Protein AF-A0A7R8WTT9-F1 (afdb_monomer_lite)

Radius of gyration: 24.03 Å; chains: 1; bounding box: 60×44×71 Å

Foldseek 3Di:
DELDDQPGQWVVNVDAQLVVLLVCQQVCLVVVAQEYEDFAQAAALVFRNDSNQAHFGLQASQDFDRHHGRRGHPVSLLSSLVSNVVSNHFYAHEAHQFFHDQAAKDFAVLLVVQLLPDAQVCVVQFFDADFLQQKKKKFKDAAPSPFYFFWKWWKKAFNHLAPVQFFFKKKKAKAKPQGAADPDDEAEFDPPALPPVQPDHAGEDEHNHIYIYTHHNQRHRHDGGRIHIYTYGGDRNRYDNNIMIMIIGIHGPDDGTSMDRPWMDSPPDTPVVNMTMIGRAASCPPRSNALGDGSCQFPPRDDPDTCGHPLSPPPDHTTGPCVDPSSVVSSVVSVVCVQCVSQVDDPVRSSHHYDYDHPRDDDPPPD

Sequence (367 aa):
MQGWYWDYPKTIDGNNWADTITAKAAELGEAGITHLWLPPLSRASFGSGSNGYDPKDLYDLGEYGLGATGYGTRADVDASITALNNAGIKAVADVVYNHRDGGDAEQNTAVEGWIENFNCTKRNSGDNPFPSDRVRYIIPIGGSTGNGATTFYIKVRSRSGHPDFHNYEYKFYAQTNTVGYQGMPEQTETEPNGGGDCGQGNTAVSLGVDYIANVDSDYNCGSGCGIDEFALNISASDYNAAGDSIYIYLNNTGGYSDHDIVGIWNGTMDIQSQVIYQTYTDFTNMPSGQGSMNYLNFKPNGNPTQLAGDWDAMLFFYDYDQDVLSTKEGLRDWSQWLDSDINSGGPDSDKAAIIAINFAGEPLEAE

Structure (mmCIF, N/CA/C/O backbone):
data_AF-A0A7R8WTT9-F1
#
_entry.id   AF-A0A7R8WTT9-F1
#
loop_
_atom_site.group_PDB
_atom_site.id
_atom_site.type_symbol
_atom_site.label_atom_id
_atom_site.label_alt_id
_atom_site.label_comp_id
_atom_site.label_asym_id
_atom_site.label_entity_id
_atom_site.label_seq_id
_atom_site.pdbx_PDB_ins_code
_atom_site.Cartn_x
_atom_site.Cartn_y
_atom_site.Cartn_z
_atom_site.occupancy
_atom_site.B_iso_or_equiv
_atom_site.auth_seq_id
_atom_site.auth_comp_id
_atom_site.auth_asym_id
_atom_site.auth_atom_id
_atom_site.pdbx_PDB_model_num
ATOM 1 N N . MET A 1 1 ? -24.283 -5.686 20.876 1.00 94.12 1 MET A N 1
ATOM 2 C CA . MET A 1 1 ? -24.903 -5.172 19.631 1.00 94.12 1 MET A CA 1
ATOM 3 C C . MET A 1 1 ? -23.815 -4.510 18.801 1.00 94.12 1 MET A C 1
ATOM 5 O O . MET A 1 1 ? -22.962 -3.875 19.403 1.00 94.12 1 MET A O 1
ATOM 9 N N . GLN A 1 2 ? -23.820 -4.648 17.473 1.00 95.12 2 GLN A N 1
ATOM 10 C CA . GLN A 1 2 ? -22.959 -3.834 16.605 1.00 95.12 2 GLN A CA 1
ATOM 11 C C . GLN A 1 2 ? -23.539 -2.414 16.521 1.00 95.12 2 GLN A C 1
ATOM 13 O O . GLN A 1 2 ? -24.696 -2.247 16.143 1.00 95.12 2 GLN A O 1
ATOM 18 N N . GLY A 1 3 ? -22.769 -1.410 16.940 1.00 94.81 3 GLY A N 1
ATOM 19 C CA . GLY A 1 3 ? -23.199 -0.011 17.059 1.00 94.81 3 GLY A CA 1
ATOM 20 C C . GLY A 1 3 ? -22.994 0.831 15.800 1.00 94.81 3 GLY A C 1
ATOM 21 O O . GLY A 1 3 ? -23.085 2.052 15.863 1.00 94.81 3 GLY A O 1
ATOM 22 N N . TRP A 1 4 ? -22.672 0.205 14.672 1.00 96.00 4 TRP A N 1
ATOM 23 C CA . TRP A 1 4 ? -22.304 0.877 13.430 1.00 96.00 4 TRP A CA 1
ATOM 24 C C . TRP A 1 4 ? -22.532 -0.049 12.225 1.00 96.00 4 TRP A C 1
ATOM 26 O O . TRP A 1 4 ? -22.849 -1.225 12.383 1.00 96.00 4 TRP A O 1
ATOM 36 N N . TYR A 1 5 ? -22.398 0.476 11.012 1.00 95.75 5 TYR A N 1
ATOM 37 C CA . TYR A 1 5 ? -22.567 -0.246 9.745 1.00 95.75 5 TYR A CA 1
ATOM 38 C C . TYR A 1 5 ? -21.695 0.414 8.678 1.00 95.75 5 TYR A C 1
ATOM 40 O O . TYR A 1 5 ? -21.332 1.564 8.855 1.00 95.75 5 TYR A O 1
ATOM 48 N N . TRP A 1 6 ? -21.380 -0.261 7.572 1.00 94.50 6 TRP A N 1
ATOM 49 C CA . TRP A 1 6 ? -20.378 0.207 6.597 1.00 94.50 6 TRP A CA 1
ATOM 50 C C . TRP A 1 6 ? -20.517 1.682 6.155 1.00 94.50 6 TRP A C 1
ATOM 52 O O . TRP A 1 6 ? -19.535 2.422 6.123 1.00 94.50 6 TRP A O 1
ATOM 62 N N . ASP A 1 7 ? -21.742 2.132 5.881 1.00 95.19 7 ASP A N 1
ATOM 63 C CA . ASP A 1 7 ? -22.040 3.497 5.425 1.00 95.19 7 ASP A CA 1
ATOM 64 C C . ASP A 1 7 ? -22.443 4.451 6.565 1.00 95.19 7 ASP A C 1
ATOM 66 O O . ASP A 1 7 ? -23.199 5.399 6.344 1.00 95.19 7 ASP A O 1
ATOM 70 N N . TYR A 1 8 ? -21.990 4.210 7.804 1.00 96.69 8 TYR A N 1
ATOM 71 C CA . TYR A 1 8 ? -22.272 5.133 8.906 1.00 96.69 8 TYR A CA 1
ATOM 72 C C . TYR A 1 8 ? -21.743 6.546 8.574 1.00 96.69 8 TYR A C 1
ATOM 74 O O . TYR A 1 8 ? -20.673 6.648 7.966 1.00 96.69 8 TYR A O 1
ATOM 82 N N . PRO A 1 9 ? -22.457 7.631 8.947 1.00 96.38 9 PRO A N 1
ATOM 83 C CA . PRO A 1 9 ? -22.039 9.005 8.669 1.00 96.38 9 PRO A CA 1
ATOM 84 C C . PRO A 1 9 ? -20.678 9.341 9.289 1.00 96.38 9 PRO A C 1
ATOM 86 O O . PRO A 1 9 ? -20.521 9.257 10.509 1.00 96.38 9 PRO A O 1
ATOM 89 N N . LYS A 1 10 ? -19.716 9.754 8.457 1.00 96.31 10 LYS A N 1
ATOM 90 C CA . LYS A 1 10 ? -18.320 9.980 8.862 1.00 96.31 10 LYS A CA 1
ATOM 91 C C . LYS A 1 10 ? -17.979 11.459 9.009 1.00 96.31 10 LYS A C 1
ATOM 93 O O . LYS A 1 10 ? -18.667 12.340 8.484 1.00 96.31 10 LYS A O 1
ATOM 98 N N . THR A 1 11 ? -16.869 11.727 9.687 1.00 96.75 11 THR A N 1
ATOM 99 C CA . THR A 1 11 ? -16.374 13.090 9.933 1.00 96.75 11 THR A CA 1
ATOM 100 C C . THR A 1 11 ? -15.910 13.814 8.675 1.00 96.75 11 THR A C 1
ATOM 102 O O . THR A 1 11 ? -16.021 15.039 8.621 1.00 96.75 11 THR A O 1
ATOM 105 N N . ILE A 1 12 ? -15.491 13.095 7.624 1.00 95.81 12 ILE A N 1
ATOM 106 C CA . ILE A 1 12 ? -15.191 13.705 6.317 1.00 95.81 12 ILE A CA 1
ATOM 107 C C . ILE A 1 12 ? -16.408 14.416 5.701 1.00 95.81 12 ILE A C 1
ATOM 109 O O . ILE A 1 12 ? -16.251 15.431 5.026 1.00 95.81 12 ILE A O 1
ATOM 113 N N . ASP A 1 13 ? -17.619 13.943 6.010 1.00 96.00 13 ASP A N 1
ATOM 114 C CA . ASP A 1 13 ? -18.886 14.501 5.527 1.00 96.00 13 ASP A CA 1
ATOM 115 C C . ASP A 1 13 ? -19.478 15.548 6.489 1.00 96.00 13 ASP A C 1
ATOM 117 O O . ASP A 1 13 ? -20.629 15.964 6.340 1.00 96.00 13 ASP A O 1
ATOM 121 N N . GLY A 1 14 ? -18.720 15.958 7.514 1.00 95.12 14 GLY A N 1
ATOM 122 C CA . GLY A 1 14 ? -19.177 16.883 8.554 1.00 95.12 14 GLY A CA 1
ATOM 123 C C . GLY A 1 14 ? -20.124 16.260 9.587 1.00 95.12 14 GLY A C 1
ATOM 124 O O . GLY A 1 14 ? -20.795 16.998 10.308 1.00 95.12 14 GLY A O 1
ATOM 125 N N . ASN A 1 15 ? -20.194 14.926 9.663 1.00 96.31 15 ASN A N 1
ATOM 126 C CA . ASN A 1 15 ? -20.976 14.202 10.669 1.00 96.31 15 ASN A CA 1
ATOM 127 C C . ASN A 1 15 ? -20.096 13.733 11.839 1.00 96.31 15 ASN A C 1
ATOM 129 O O . ASN A 1 15 ? -18.876 13.801 11.777 1.00 96.31 15 ASN A O 1
ATOM 133 N N . ASN A 1 16 ? -20.712 13.233 12.910 1.00 95.25 16 ASN A N 1
ATOM 134 C CA . ASN A 1 16 ? -20.000 12.660 14.050 1.00 95.25 16 ASN A CA 1
ATOM 135 C C . ASN A 1 16 ? -20.770 11.446 14.586 1.00 95.25 16 ASN A C 1
ATOM 137 O O . ASN A 1 16 ? -21.876 11.578 15.125 1.00 95.25 16 ASN A O 1
ATOM 141 N N . TRP A 1 17 ? -20.217 10.246 14.394 1.00 97.81 17 TRP A N 1
ATOM 142 C CA . TRP A 1 17 ? -20.887 9.026 14.840 1.00 97.81 17 TRP A CA 1
ATOM 143 C C . TRP A 1 17 ? -20.770 8.844 16.353 1.00 97.81 17 TRP A C 1
ATOM 145 O O . TRP A 1 17 ? -21.736 8.417 16.986 1.00 97.81 17 TRP A O 1
ATOM 155 N N . ALA A 1 18 ? -19.653 9.258 16.956 1.00 97.50 18 ALA A N 1
ATOM 156 C CA . ALA A 1 18 ? -19.477 9.236 18.405 1.00 97.50 18 ALA A CA 1
ATOM 157 C C . ALA A 1 18 ? -20.522 10.104 19.139 1.00 97.50 18 ALA A C 1
ATOM 159 O O . ALA A 1 18 ? -21.081 9.675 20.153 1.00 97.50 18 ALA A O 1
ATOM 160 N N . ASP A 1 19 ? -20.901 11.259 18.579 1.00 97.38 19 ASP A N 1
ATOM 161 C CA . ASP A 1 19 ? -22.006 12.081 19.108 1.00 97.38 19 ASP A CA 1
ATOM 162 C C . ASP A 1 19 ? -23.361 11.367 19.017 1.00 97.38 19 ASP A C 1
ATOM 164 O O . ASP A 1 19 ? -24.192 11.456 19.926 1.00 97.38 19 ASP A O 1
ATOM 168 N N . THR A 1 20 ? -23.586 10.610 17.940 1.00 97.75 20 THR A N 1
ATOM 169 C CA . THR A 1 20 ? -24.809 9.809 17.775 1.00 97.75 20 THR A CA 1
ATOM 170 C C . THR A 1 20 ? -24.894 8.722 18.844 1.00 97.75 20 THR A C 1
ATOM 172 O O . THR A 1 20 ? -25.947 8.550 19.465 1.00 97.75 20 THR A O 1
ATOM 175 N N . ILE A 1 21 ? -23.785 8.023 19.108 1.00 98.06 21 ILE A N 1
ATOM 176 C CA . ILE A 1 21 ? -23.697 7.026 20.182 1.00 98.06 21 ILE A CA 1
ATOM 177 C C . ILE A 1 21 ? -23.944 7.675 21.546 1.00 98.06 21 ILE A C 1
ATOM 179 O O . ILE A 1 21 ? -24.762 7.175 22.321 1.00 98.06 21 ILE A O 1
ATOM 183 N N . THR A 1 22 ? -23.321 8.825 21.806 1.00 98.25 22 THR A N 1
ATOM 184 C CA . THR A 1 22 ? -23.517 9.607 23.036 1.00 98.25 22 THR A CA 1
ATOM 185 C C . THR A 1 22 ? -24.994 9.937 23.261 1.00 98.25 22 THR A C 1
ATOM 187 O O . THR A 1 22 ? -25.533 9.682 24.338 1.00 98.25 22 THR A O 1
ATOM 190 N N . ALA A 1 23 ? -25.681 10.446 22.233 1.00 98.38 23 ALA A N 1
ATOM 191 C CA . ALA A 1 23 ? -27.092 10.823 22.314 1.00 98.38 23 ALA A CA 1
ATOM 192 C C . ALA A 1 23 ? -28.038 9.623 22.503 1.00 98.38 23 ALA A C 1
ATOM 194 O O . ALA A 1 23 ? -29.130 9.780 23.053 1.00 98.38 23 ALA A O 1
ATOM 195 N N . LYS A 1 24 ? -27.638 8.430 22.045 1.00 98.12 24 LYS A N 1
ATOM 196 C CA . LYS A 1 24 ? -28.457 7.209 22.082 1.00 98.12 24 LYS A CA 1
ATOM 197 C C . LYS A 1 24 ? -28.194 6.303 23.278 1.00 98.12 24 LYS A C 1
ATOM 199 O O . LYS A 1 24 ? -29.022 5.436 23.547 1.00 98.12 24 LYS A O 1
ATOM 204 N N . ALA A 1 25 ? -27.102 6.501 24.013 1.00 98.00 25 ALA A N 1
ATOM 205 C CA . ALA A 1 25 ? -26.671 5.596 25.076 1.00 98.00 25 ALA A CA 1
ATOM 206 C C . ALA A 1 25 ? -27.778 5.254 26.092 1.00 98.00 25 ALA A C 1
ATOM 208 O O . ALA A 1 25 ? -28.015 4.078 26.355 1.00 98.00 25 ALA A O 1
ATOM 209 N N . ALA A 1 26 ? -28.504 6.254 26.607 1.00 98.25 26 ALA A N 1
ATOM 210 C CA . ALA A 1 26 ? -29.574 6.031 27.585 1.00 98.25 26 ALA A CA 1
ATOM 211 C C . ALA A 1 26 ? -30.723 5.173 27.023 1.00 98.25 26 ALA A C 1
ATOM 213 O O . ALA A 1 26 ? -31.128 4.203 27.655 1.00 98.25 26 ALA A O 1
ATOM 214 N N . GLU A 1 27 ? -31.192 5.484 25.810 1.00 98.50 27 GLU A N 1
ATOM 215 C CA . GLU A 1 27 ? -32.241 4.720 25.117 1.00 98.50 27 GLU A CA 1
ATOM 216 C C . GLU A 1 27 ? -31.808 3.263 24.885 1.00 98.50 27 GLU A C 1
ATOM 218 O O . GLU A 1 27 ? -32.586 2.332 25.092 1.00 98.50 27 GLU A O 1
ATOM 223 N N . LEU A 1 28 ? -30.545 3.049 24.502 1.00 98.25 28 LEU A N 1
ATOM 224 C CA . LEU A 1 28 ? -29.979 1.712 24.315 1.00 98.25 28 LEU A CA 1
ATOM 225 C C . LEU A 1 28 ? -29.907 0.925 25.633 1.00 98.25 28 LEU A C 1
ATOM 227 O O . LEU A 1 28 ? -30.204 -0.271 25.648 1.00 98.25 28 LEU A O 1
ATOM 231 N N . GLY A 1 29 ? -29.545 1.588 26.733 1.00 97.88 29 GLY A N 1
ATOM 232 C CA . GLY A 1 29 ? -29.480 0.973 28.060 1.00 97.88 29 GLY A CA 1
ATOM 233 C C . GLY A 1 29 ? -30.870 0.592 28.573 1.00 97.88 29 GLY A C 1
ATOM 234 O O . GLY A 1 29 ? -31.075 -0.530 29.034 1.00 97.88 29 GLY A O 1
ATOM 235 N N . GLU A 1 30 ? -31.859 1.477 28.404 1.00 98.31 30 GLU A N 1
ATOM 236 C CA . GLU A 1 30 ? -33.273 1.204 28.713 1.00 98.31 30 GLU A CA 1
ATOM 237 C C . GLU A 1 30 ? -33.837 0.040 27.885 1.00 98.31 30 GLU A C 1
ATOM 239 O O . GLU A 1 30 ? -34.656 -0.738 28.382 1.00 98.31 30 GLU A O 1
ATOM 244 N N . ALA A 1 31 ? -33.360 -0.129 26.648 1.00 98.25 31 ALA A N 1
ATOM 245 C CA . ALA A 1 31 ? -33.688 -1.271 25.798 1.00 98.25 31 ALA A CA 1
ATOM 246 C C . ALA A 1 31 ? -33.011 -2.589 26.237 1.00 98.25 31 ALA A C 1
ATOM 248 O O . ALA A 1 31 ? -33.272 -3.640 25.646 1.00 98.25 31 ALA A O 1
ATOM 249 N N . GLY A 1 32 ? -32.162 -2.562 27.270 1.00 97.75 32 GLY A N 1
ATOM 250 C CA . GLY A 1 32 ? -31.486 -3.734 27.827 1.00 97.75 32 GLY A CA 1
ATOM 251 C C . GLY A 1 32 ? -30.196 -4.125 27.102 1.00 97.75 32 GLY A C 1
ATOM 252 O O . GLY A 1 32 ? -29.695 -5.233 27.310 1.00 97.75 32 GLY A O 1
ATOM 253 N N . ILE A 1 33 ? -29.645 -3.253 26.249 1.00 97.56 33 ILE A N 1
ATOM 254 C CA . ILE A 1 33 ? -28.311 -3.464 25.679 1.00 97.56 33 ILE A CA 1
ATOM 255 C C . ILE A 1 33 ? -27.277 -3.312 26.795 1.00 97.56 33 ILE A C 1
ATOM 257 O O . ILE A 1 33 ? -27.338 -2.373 27.576 1.00 97.56 33 ILE A O 1
ATOM 261 N N . THR A 1 34 ? -26.317 -4.234 26.862 1.00 94.44 34 THR A N 1
ATOM 262 C CA . THR A 1 34 ? -25.243 -4.220 27.874 1.00 94.44 34 THR A CA 1
ATOM 263 C C . THR A 1 34 ? -23.848 -4.096 27.269 1.00 94.44 34 THR A C 1
ATOM 265 O O . THR A 1 34 ? -22.906 -3.778 27.983 1.00 94.44 34 THR A O 1
ATOM 268 N N . HIS A 1 35 ? -23.702 -4.343 25.962 1.00 93.75 35 HIS A N 1
ATOM 269 C CA . HIS A 1 35 ? -22.440 -4.233 25.228 1.00 93.75 35 HIS A CA 1
ATOM 270 C C . HIS A 1 35 ? -22.681 -3.637 23.840 1.00 93.75 35 HIS A C 1
ATOM 272 O O . HIS A 1 35 ? -23.570 -4.103 23.105 1.00 93.75 35 HIS A O 1
ATOM 278 N N . LEU A 1 36 ? -21.862 -2.658 23.460 1.00 94.44 36 LEU A N 1
ATOM 279 C CA . LEU A 1 36 ? -21.917 -2.005 22.156 1.00 94.44 36 LEU A CA 1
ATOM 280 C C . LEU A 1 36 ? -20.555 -2.064 21.461 1.00 94.44 36 LEU A C 1
ATOM 282 O O . LEU A 1 36 ? -19.611 -1.425 21.906 1.00 94.44 36 LEU A O 1
ATOM 286 N N . TRP A 1 37 ? -20.480 -2.807 20.360 1.00 94.31 37 TRP A N 1
ATOM 287 C CA . TRP A 1 37 ? -19.301 -2.879 19.501 1.00 94.31 37 TRP A CA 1
ATOM 288 C C . TRP A 1 37 ? -19.208 -1.632 18.627 1.00 94.31 37 TRP A C 1
ATOM 290 O O . TRP A 1 37 ? -20.116 -1.354 17.841 1.00 94.31 37 TRP A O 1
ATOM 300 N N . LEU A 1 38 ? -18.137 -0.868 18.834 1.00 94.44 38 LEU A N 1
ATOM 301 C CA . LEU A 1 38 ? -17.794 0.360 18.123 1.00 94.44 38 LEU A CA 1
ATOM 302 C C . LEU A 1 38 ? -16.954 0.036 16.875 1.00 94.44 38 LEU A C 1
ATOM 304 O O . LEU A 1 38 ? -16.363 -1.041 16.821 1.00 94.44 38 LEU A O 1
ATOM 308 N N . PRO A 1 39 ? -16.890 0.922 15.866 1.00 94.44 39 PRO A N 1
ATOM 309 C CA . PRO A 1 39 ? -15.915 0.758 14.788 1.00 94.44 39 PRO A CA 1
ATOM 310 C C . PRO A 1 39 ? -14.480 0.826 15.342 1.00 94.44 39 PRO A C 1
ATOM 312 O O . PRO A 1 39 ? -14.289 1.335 16.455 1.00 94.44 39 PRO A O 1
ATOM 315 N N . PRO A 1 40 ? -13.466 0.355 14.592 1.00 94.81 40 PRO A N 1
ATOM 316 C CA . PRO A 1 40 ? -12.075 0.558 14.973 1.00 94.81 40 PRO A CA 1
ATOM 317 C C . PRO A 1 40 ? -11.794 2.040 15.246 1.00 94.81 40 PRO A C 1
ATOM 319 O O . PRO A 1 40 ? -12.170 2.922 14.472 1.00 94.81 40 PRO A O 1
ATOM 322 N N . LEU A 1 41 ? -11.177 2.306 16.398 1.00 94.25 41 LEU A N 1
ATOM 323 C CA . LEU A 1 41 ? -11.023 3.663 16.932 1.00 94.25 41 LEU A CA 1
ATOM 324 C C . LEU A 1 41 ? -9.727 4.335 16.469 1.00 94.25 41 LEU A C 1
ATOM 326 O O . LEU A 1 41 ? -9.669 5.562 16.402 1.00 94.25 41 LEU A O 1
ATOM 330 N N . SER A 1 42 ? -8.701 3.537 16.167 1.00 95.00 42 SER A N 1
ATOM 331 C CA . SER A 1 42 ? -7.390 4.018 15.738 1.00 95.00 42 SER A CA 1
ATOM 332 C C . SER A 1 42 ? -7.440 4.687 14.366 1.00 95.00 42 SER A C 1
ATOM 334 O O . SER A 1 42 ? -8.279 4.384 13.513 1.00 95.00 42 SER A O 1
ATOM 336 N N . ARG A 1 43 ? -6.487 5.586 14.123 1.00 96.62 43 ARG A N 1
ATOM 337 C CA . ARG A 1 43 ? -6.289 6.247 12.838 1.00 96.62 43 ARG A CA 1
ATOM 338 C C . ARG A 1 43 ? -6.096 5.228 11.734 1.00 96.62 43 ARG A C 1
ATOM 340 O O . ARG A 1 43 ? -5.179 4.410 11.780 1.00 96.62 43 ARG A O 1
ATOM 347 N N . ALA A 1 44 ? -6.879 5.403 10.686 1.00 96.38 44 ALA A N 1
ATOM 348 C CA . ALA A 1 44 ? -6.785 4.646 9.457 1.00 96.38 44 ALA A CA 1
ATOM 349 C C . ALA A 1 44 ? -6.059 5.418 8.339 1.00 96.38 44 ALA A C 1
ATOM 351 O O . ALA A 1 44 ? -5.951 6.652 8.400 1.00 96.38 44 ALA A O 1
ATOM 352 N N . SER A 1 45 ? -5.564 4.714 7.321 1.00 95.94 45 SER A N 1
ATOM 353 C CA . SER A 1 45 ? -4.817 5.293 6.197 1.00 95.94 45 SER A CA 1
ATOM 354 C C . SER A 1 45 ? -5.696 6.190 5.313 1.00 95.94 45 SER A C 1
ATOM 356 O O . SER A 1 45 ? -5.253 7.272 4.921 1.00 95.94 45 SER A O 1
ATOM 358 N N . PHE A 1 46 ? -6.973 5.838 5.128 1.00 94.38 46 PHE A N 1
ATOM 359 C CA . PHE A 1 46 ? -8.003 6.658 4.472 1.00 94.38 46 PHE A CA 1
ATOM 360 C C . PHE A 1 46 ? -8.578 7.766 5.379 1.00 94.38 46 PHE A C 1
ATOM 362 O O . PHE A 1 46 ? -9.518 8.478 5.009 1.00 94.38 46 PHE A O 1
ATOM 369 N N . GLY A 1 47 ? -8.009 7.958 6.573 1.00 93.56 47 GLY A N 1
ATOM 370 C CA . GLY A 1 47 ? -8.293 9.095 7.442 1.00 93.56 47 GLY A CA 1
ATOM 371 C C . GLY A 1 47 ? -9.753 9.176 7.900 1.00 93.56 47 GLY A C 1
ATOM 372 O O . GLY A 1 47 ? -10.341 8.195 8.349 1.00 93.56 47 GLY A O 1
ATOM 373 N N . SER A 1 48 ? -10.340 10.371 7.822 1.00 95.31 48 SER A N 1
ATOM 374 C CA . SER A 1 48 ? -11.709 10.665 8.279 1.00 95.31 48 SER A CA 1
ATOM 375 C C . SER A 1 48 ? -12.818 10.050 7.416 1.00 95.31 48 SER A C 1
ATOM 377 O O . SER A 1 48 ? -13.986 10.112 7.796 1.00 95.31 48 SER A O 1
ATOM 379 N N . GLY A 1 49 ? -12.482 9.470 6.260 1.00 95.62 49 GLY A N 1
ATOM 380 C CA . GLY A 1 49 ? -13.418 8.737 5.401 1.00 95.62 49 GLY A CA 1
ATOM 381 C C . GLY A 1 49 ? -13.411 7.224 5.621 1.00 95.62 49 GLY A C 1
ATOM 382 O O . GLY A 1 49 ? -14.216 6.515 5.020 1.00 95.62 49 GLY A O 1
ATOM 383 N N . SER A 1 50 ? -12.525 6.723 6.479 1.00 95.94 50 SER A N 1
ATOM 384 C CA . SER A 1 50 ? -12.350 5.294 6.712 1.00 95.94 50 SER A CA 1
ATOM 385 C C . SER A 1 50 ? -13.388 4.701 7.682 1.00 95.94 50 SER A C 1
ATOM 387 O O . SER A 1 50 ? -13.922 5.393 8.550 1.00 95.94 50 SER A O 1
ATOM 389 N N . ASN A 1 51 ? -13.640 3.394 7.535 1.00 95.50 51 ASN A N 1
ATOM 390 C CA . ASN A 1 51 ? -14.341 2.557 8.515 1.00 95.50 51 ASN A CA 1
ATOM 391 C C . ASN A 1 51 ? -13.429 2.008 9.626 1.00 95.50 51 ASN A C 1
ATOM 393 O O . ASN A 1 51 ? -13.939 1.393 10.553 1.00 95.50 51 ASN A O 1
ATOM 397 N N . GLY A 1 52 ? -12.112 2.192 9.529 1.00 95.06 52 GLY A N 1
ATOM 398 C CA . GLY A 1 52 ? -11.123 1.803 10.532 1.00 95.06 52 GLY A CA 1
ATOM 399 C C . GLY A 1 52 ? -10.355 0.506 10.241 1.00 95.06 52 GLY A C 1
ATOM 400 O O . GLY A 1 52 ? -9.400 0.205 10.950 1.00 95.06 52 GLY A O 1
ATOM 401 N N . TYR A 1 53 ? -10.732 -0.255 9.206 1.00 95.50 53 TYR A N 1
ATOM 402 C CA . TYR A 1 53 ? -10.102 -1.543 8.859 1.00 95.50 53 TYR A CA 1
ATOM 403 C C . TYR A 1 53 ? -8.791 -1.431 8.067 1.00 95.50 53 TYR A C 1
ATOM 405 O O . TYR A 1 53 ? -8.251 -2.432 7.632 1.00 95.50 53 TYR A O 1
ATOM 413 N N . ASP A 1 54 ? -8.271 -0.227 7.891 1.00 95.62 54 ASP A N 1
ATOM 414 C CA . ASP A 1 54 ? -6.995 0.109 7.262 1.00 95.62 54 ASP A CA 1
ATOM 415 C C . ASP A 1 54 ? -6.101 0.827 8.288 1.00 95.62 54 ASP A C 1
ATOM 417 O O . ASP A 1 54 ? -5.768 2.001 8.111 1.00 95.62 54 ASP A O 1
ATOM 421 N N . PRO A 1 55 ? -5.769 0.183 9.427 1.00 95.81 55 PRO A N 1
ATOM 422 C CA . PRO A 1 55 ? -5.098 0.841 10.541 1.00 95.81 55 PRO A CA 1
ATOM 423 C C . PRO A 1 55 ? -3.730 1.383 10.117 1.00 95.81 55 PRO A C 1
ATOM 425 O O . PRO A 1 55 ? -2.926 0.675 9.514 1.00 95.81 55 PRO A O 1
ATOM 428 N N . LYS A 1 56 ? -3.453 2.634 10.489 1.00 96.50 56 LYS A N 1
ATOM 429 C CA . LYS A 1 56 ? -2.211 3.352 10.183 1.00 96.50 56 LYS A CA 1
ATOM 430 C C . LYS A 1 56 ? -1.451 3.726 11.447 1.00 96.50 56 LYS A C 1
ATOM 432 O O . LYS A 1 56 ? -0.353 3.224 11.677 1.00 96.50 56 LYS A O 1
ATOM 437 N N . ASP A 1 57 ? -2.034 4.579 12.285 1.00 97.38 57 ASP A N 1
ATOM 438 C CA . ASP A 1 57 ? -1.444 4.978 13.565 1.00 97.38 57 ASP A CA 1
ATOM 439 C C . ASP A 1 57 ? -2.269 4.370 14.702 1.00 97.38 57 ASP A C 1
ATOM 441 O O . ASP A 1 57 ? -3.331 4.873 15.070 1.00 97.38 57 ASP A O 1
ATOM 445 N N . LEU A 1 58 ? -1.786 3.236 15.219 1.00 96.19 58 LEU A N 1
ATOM 446 C CA . LEU A 1 58 ? -2.486 2.416 16.212 1.00 96.19 58 LEU A CA 1
ATOM 447 C C . LEU A 1 58 ? -2.803 3.198 17.499 1.00 96.19 58 LEU A C 1
ATOM 449 O O . LEU A 1 58 ? -3.809 2.917 18.153 1.00 96.19 58 LEU A O 1
ATOM 453 N N . TYR A 1 59 ? -1.981 4.202 17.812 1.00 96.06 59 TYR A N 1
ATOM 454 C CA . TYR A 1 59 ? -2.037 4.989 19.042 1.00 96.06 59 TYR A CA 1
ATOM 455 C C . TYR A 1 59 ? -2.663 6.383 18.842 1.00 96.06 59 TYR A C 1
ATOM 457 O O . TYR A 1 59 ? -2.582 7.223 19.732 1.00 96.06 59 TYR A O 1
ATOM 465 N N . ASP A 1 60 ? -3.282 6.654 17.687 1.00 96.69 60 ASP A N 1
ATOM 466 C CA . ASP A 1 60 ? -4.034 7.890 17.427 1.00 96.69 60 ASP A CA 1
ATOM 467 C C . ASP A 1 60 ? -5.538 7.597 17.388 1.00 96.69 60 ASP A C 1
ATOM 469 O O . ASP A 1 60 ? -6.028 7.047 16.405 1.00 96.69 60 ASP A O 1
ATOM 473 N N . LEU A 1 61 ? -6.288 8.008 18.417 1.00 96.06 61 LEU A N 1
ATOM 474 C CA . LEU A 1 61 ? -7.759 7.895 18.449 1.00 96.06 61 LEU A CA 1
ATOM 475 C C . LEU A 1 61 ? -8.471 9.152 17.914 1.00 96.06 61 LEU A C 1
ATOM 477 O O . LEU A 1 61 ? -9.630 9.412 18.242 1.00 96.06 61 LEU A O 1
ATOM 481 N N . GLY A 1 62 ? -7.786 9.966 17.106 1.00 96.06 62 GLY A N 1
ATOM 482 C CA . GLY A 1 62 ? -8.324 11.209 16.550 1.00 96.06 62 GLY A CA 1
ATOM 483 C C . GLY A 1 62 ? -7.841 12.469 17.269 1.00 96.06 62 GLY A C 1
ATOM 484 O O . GLY A 1 62 ? -8.619 13.411 17.435 1.00 96.06 62 GLY A O 1
ATOM 485 N N . GLU A 1 63 ? -6.592 12.474 17.736 1.00 94.94 63 GLU A N 1
ATOM 486 C CA . GLU A 1 63 ? -5.989 13.573 18.512 1.00 94.94 63 GLU A CA 1
ATOM 487 C C . GLU A 1 63 ? -4.660 14.096 17.959 1.00 94.94 63 GLU A C 1
ATOM 489 O O . GLU A 1 63 ? -4.208 15.171 18.360 1.00 94.94 63 GLU A O 1
ATOM 494 N N . TYR A 1 64 ? -4.056 13.388 17.004 1.00 92.25 64 TYR A N 1
ATOM 495 C CA . TYR A 1 64 ? -2.813 13.817 16.368 1.00 92.25 64 TYR A CA 1
ATOM 496 C C . TYR A 1 64 ? -3.063 14.550 15.035 1.00 92.25 64 TYR A C 1
ATOM 498 O O . TYR A 1 64 ? -4.182 14.945 14.701 1.00 92.25 64 TYR A O 1
ATOM 506 N N . GLY A 1 65 ? -1.993 14.799 14.270 1.00 74.81 65 GLY A N 1
ATOM 507 C CA . GLY A 1 65 ? -1.934 15.775 13.170 1.00 74.81 65 GLY A CA 1
ATOM 508 C C . GLY A 1 65 ? -2.926 15.616 12.006 1.00 74.81 65 GLY A C 1
ATOM 509 O O . GLY A 1 65 ? -2.967 16.494 11.148 1.00 74.81 65 GLY A O 1
ATOM 510 N N . LEU A 1 66 ? -3.728 14.547 11.966 1.00 82.19 66 LEU A N 1
ATOM 511 C CA . LEU A 1 66 ? -4.750 14.297 10.940 1.00 82.19 66 LEU A CA 1
ATOM 512 C C . LEU A 1 66 ? -6.196 14.557 11.419 1.00 82.19 66 LEU A C 1
ATOM 514 O O . LEU A 1 66 ? -7.137 14.338 10.658 1.00 82.19 66 LEU A O 1
ATOM 518 N N . GLY A 1 67 ? -6.396 15.062 12.644 1.00 90.31 67 GLY A N 1
ATOM 519 C CA . GLY A 1 67 ? -7.706 15.514 13.137 1.00 90.31 67 GLY A CA 1
ATOM 520 C C . GLY A 1 67 ? -8.621 14.376 13.597 1.00 90.31 67 GLY A C 1
ATOM 521 O O . GLY A 1 67 ? -8.160 13.437 14.226 1.00 90.31 67 GLY A O 1
ATOM 522 N N . ALA A 1 68 ? -9.922 14.434 13.314 1.00 96.00 68 ALA A N 1
ATOM 523 C CA . ALA A 1 68 ? -10.859 13.369 13.695 1.00 96.00 68 ALA A CA 1
ATOM 524 C C . ALA A 1 68 ? -10.637 12.081 12.875 1.00 96.00 68 ALA A C 1
ATOM 526 O O . ALA A 1 68 ? -10.239 12.148 11.707 1.00 96.00 68 ALA A O 1
ATOM 527 N N . THR A 1 69 ? -10.909 10.908 13.454 1.00 97.31 69 THR A N 1
ATOM 528 C CA . THR A 1 69 ? -11.084 9.660 12.684 1.00 97.31 69 THR A CA 1
ATOM 529 C C . THR A 1 69 ? -12.462 9.649 12.023 1.00 97.31 69 THR A C 1
ATOM 531 O O . THR A 1 69 ? -13.256 10.567 12.233 1.00 97.31 69 THR A O 1
ATOM 534 N N . GLY A 1 70 ? -12.791 8.618 11.236 1.00 96.56 70 GLY A N 1
ATOM 535 C CA . GLY A 1 70 ? -14.146 8.478 10.692 1.00 96.56 70 GLY A CA 1
ATOM 536 C C . GLY A 1 70 ? -15.234 8.432 11.772 1.00 96.56 70 GLY A C 1
ATOM 537 O O . GLY A 1 70 ? -16.357 8.859 11.514 1.00 96.56 70 GLY A O 1
ATOM 538 N N . TYR A 1 71 ? -14.906 7.961 12.982 1.00 97.12 71 TYR A N 1
ATOM 539 C CA . TYR A 1 71 ? -15.828 7.867 14.117 1.00 97.12 71 TYR A CA 1
ATOM 540 C C . TYR A 1 71 ? -16.018 9.201 14.862 1.00 97.12 71 TYR A C 1
ATOM 542 O O . TYR A 1 71 ? -17.158 9.563 15.161 1.00 97.12 71 TYR A O 1
ATOM 550 N N . GLY A 1 72 ? -14.928 9.930 15.128 1.00 97.06 72 GLY A N 1
ATOM 551 C CA . GLY A 1 72 ? -14.931 11.181 15.893 1.00 97.06 72 GLY A CA 1
ATOM 552 C C . GLY A 1 72 ? -13.519 11.655 16.256 1.00 97.06 72 GLY A C 1
ATOM 553 O O . GLY A 1 72 ? -12.519 11.063 15.844 1.00 97.06 72 GLY A O 1
ATOM 554 N N . THR A 1 73 ? -13.420 12.749 17.008 1.00 97.12 73 THR A N 1
ATOM 555 C CA . THR A 1 73 ? -12.175 13.137 17.696 1.00 97.12 73 THR A CA 1
ATOM 556 C C . THR A 1 73 ? -11.993 12.316 18.970 1.00 97.12 73 THR A C 1
ATOM 558 O O . THR A 1 73 ? -12.955 11.731 19.470 1.00 97.12 73 THR A O 1
ATOM 561 N N . ARG A 1 74 ? -10.795 12.348 19.568 1.00 95.44 74 ARG A N 1
ATOM 562 C CA . ARG A 1 74 ? -10.563 11.725 20.882 1.00 95.44 74 ARG A CA 1
ATOM 563 C C . ARG A 1 74 ? -11.594 12.143 21.935 1.00 95.44 74 ARG A C 1
ATOM 565 O O . ARG A 1 74 ? -12.115 11.300 22.658 1.00 95.44 74 ARG A O 1
ATOM 572 N N . ALA A 1 75 ? -11.920 13.434 21.999 1.00 95.50 75 ALA A N 1
ATOM 573 C CA . ALA A 1 75 ? -12.888 13.943 22.967 1.00 95.50 75 ALA A CA 1
ATOM 574 C C . ALA A 1 75 ? -14.287 13.336 22.762 1.00 95.50 75 ALA A C 1
ATOM 576 O O . ALA A 1 75 ? -14.985 13.049 23.736 1.00 95.50 75 ALA A O 1
ATOM 577 N N . ASP A 1 76 ? -14.680 13.100 21.508 1.00 96.75 76 ASP A N 1
ATOM 578 C CA . ASP A 1 76 ? -15.963 12.476 21.181 1.00 96.75 76 ASP A CA 1
ATOM 579 C C . ASP A 1 76 ? -15.959 10.981 21.535 1.00 96.75 76 ASP A C 1
ATOM 581 O O . ASP A 1 76 ? -16.951 10.461 22.054 1.00 96.75 76 ASP A O 1
ATOM 585 N N . VAL A 1 77 ? -14.828 10.292 21.318 1.00 95.19 77 VAL A N 1
ATOM 586 C CA . VAL A 1 77 ? -14.626 8.900 21.756 1.00 95.19 77 VAL A CA 1
ATOM 587 C C . VAL A 1 77 ? -14.850 8.796 23.264 1.00 95.19 77 VAL A C 1
ATOM 589 O O . VAL A 1 77 ? -15.735 8.051 23.694 1.00 95.19 77 VAL A O 1
ATOM 592 N N . ASP A 1 78 ? -14.142 9.601 24.058 1.00 94.19 78 ASP A N 1
ATOM 593 C CA . ASP A 1 78 ? -14.242 9.595 25.522 1.00 94.19 78 ASP A CA 1
ATOM 594 C C . ASP A 1 78 ? -15.669 9.921 26.006 1.00 94.19 78 ASP A C 1
ATOM 596 O O . ASP A 1 78 ? -16.191 9.285 26.934 1.00 94.19 78 ASP A O 1
ATOM 600 N N . ALA A 1 79 ? -16.333 10.889 25.362 1.00 95.62 79 ALA A N 1
ATOM 601 C CA . ALA A 1 79 ? -17.711 11.266 25.671 1.00 95.62 79 ALA A CA 1
ATOM 602 C C . ALA A 1 79 ? -18.697 10.122 25.388 1.00 95.62 79 ALA A C 1
ATOM 604 O O . ALA A 1 79 ? -19.544 9.816 26.235 1.00 95.62 79 ALA A O 1
ATOM 605 N N . SER A 1 80 ? -18.549 9.447 24.245 1.00 96.00 80 SER A N 1
ATOM 606 C CA . SER A 1 80 ? -19.405 8.322 23.861 1.00 96.00 80 SER A CA 1
ATOM 607 C C . SER A 1 80 ? -19.256 7.140 24.815 1.00 96.00 80 SER A C 1
ATOM 609 O O . SER A 1 80 ? -20.256 6.599 25.291 1.00 96.00 80 SER A O 1
ATOM 611 N N . ILE A 1 81 ? -18.024 6.799 25.196 1.00 93.75 81 ILE A N 1
ATOM 612 C CA . ILE A 1 81 ? -17.737 5.715 26.140 1.00 93.75 81 ILE A CA 1
ATOM 613 C C . ILE A 1 81 ? -18.267 6.067 27.531 1.00 93.75 81 ILE A C 1
ATOM 615 O O . ILE A 1 81 ? -18.879 5.229 28.195 1.00 93.75 81 ILE A O 1
ATOM 619 N N . THR A 1 82 ? -18.126 7.321 27.965 1.00 93.81 82 THR A N 1
ATOM 620 C CA . THR A 1 82 ? -18.707 7.793 29.231 1.00 93.81 82 THR A CA 1
ATOM 621 C C . THR A 1 82 ? -20.234 7.680 29.234 1.00 93.81 82 THR A C 1
ATOM 623 O O . THR A 1 82 ? -20.818 7.206 30.211 1.00 93.81 82 THR A O 1
ATOM 626 N N . ALA A 1 83 ? -20.898 8.079 28.147 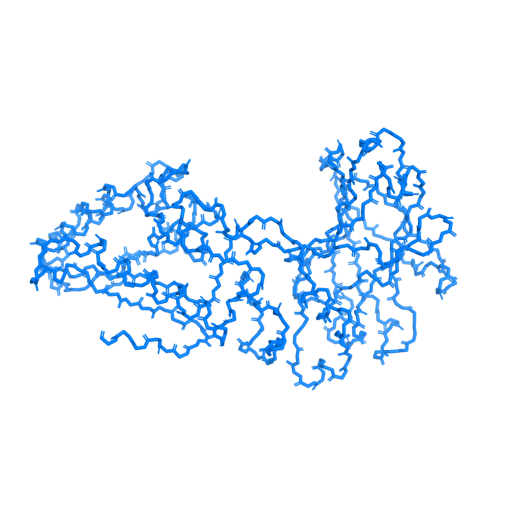1.00 96.12 83 ALA A N 1
ATOM 627 C CA . ALA A 1 83 ? -22.350 7.989 28.028 1.00 96.12 83 ALA A CA 1
ATOM 628 C C . ALA A 1 83 ? -22.846 6.536 28.042 1.00 96.12 83 ALA A C 1
ATOM 630 O O . ALA A 1 83 ? -23.813 6.234 28.743 1.00 96.12 83 ALA A O 1
ATOM 631 N N . LEU A 1 84 ? -22.158 5.634 27.331 1.00 95.06 84 LEU A N 1
ATOM 632 C CA . LEU A 1 84 ? -22.446 4.198 27.348 1.00 95.06 84 LEU A CA 1
ATOM 633 C C . LEU A 1 84 ? -22.332 3.625 28.764 1.00 95.06 84 LEU A C 1
ATOM 635 O O . LEU A 1 84 ? -23.275 2.998 29.246 1.00 95.06 84 LEU A O 1
ATOM 639 N N . ASN A 1 85 ? -21.245 3.931 29.474 1.00 92.38 85 ASN A N 1
ATOM 640 C CA . ASN A 1 85 ? -21.045 3.472 30.848 1.00 92.38 85 ASN A CA 1
ATOM 641 C C . ASN A 1 85 ? -22.128 3.966 31.808 1.00 92.38 85 ASN A C 1
ATOM 643 O O . ASN A 1 85 ? -22.656 3.188 32.602 1.00 92.38 85 ASN A O 1
ATOM 647 N N . ASN A 1 86 ? -22.515 5.241 31.705 1.00 94.94 86 ASN A N 1
ATOM 648 C CA . ASN A 1 86 ? -23.603 5.804 32.509 1.00 94.94 86 ASN A CA 1
ATOM 649 C C . ASN A 1 86 ? -24.954 5.123 32.235 1.00 94.94 86 ASN A C 1
ATOM 651 O O . ASN A 1 86 ? -25.819 5.107 33.110 1.00 94.94 86 ASN A O 1
ATOM 655 N N . ALA A 1 87 ? -25.129 4.551 31.043 1.00 96.25 87 ALA A N 1
ATOM 656 C CA . ALA A 1 87 ? -26.295 3.762 30.662 1.00 96.25 87 ALA A CA 1
ATOM 657 C C . ALA A 1 87 ? -26.160 2.259 30.990 1.00 96.25 87 ALA A C 1
ATOM 659 O O . ALA A 1 87 ? -27.036 1.477 30.626 1.00 96.25 87 ALA A O 1
ATOM 660 N N . GLY A 1 88 ? -25.086 1.836 31.671 1.00 93.94 88 GLY A N 1
ATOM 661 C CA . GLY A 1 88 ? -24.828 0.428 31.986 1.00 93.94 88 GLY A CA 1
ATOM 662 C C . GLY A 1 88 ? -24.382 -0.412 30.782 1.00 93.94 88 GLY A C 1
ATOM 663 O O . GLY A 1 88 ? -24.521 -1.636 30.808 1.00 93.94 88 GLY A O 1
ATOM 664 N N . ILE A 1 89 ? -23.865 0.231 29.730 1.00 93.56 89 ILE A N 1
ATOM 665 C CA . ILE A 1 89 ? -23.367 -0.408 28.509 1.00 93.56 89 ILE A CA 1
ATOM 666 C C . ILE A 1 89 ? -21.838 -0.372 28.505 1.00 93.56 89 ILE A C 1
ATOM 668 O O . ILE A 1 89 ? -21.242 0.702 28.549 1.00 93.56 89 ILE A O 1
ATOM 672 N N . LYS A 1 90 ? -21.199 -1.532 28.348 1.00 89.81 90 LYS A N 1
ATOM 673 C CA . LYS A 1 90 ? -19.765 -1.608 28.056 1.00 89.81 90 LYS A CA 1
ATOM 674 C C . LYS A 1 90 ? -19.516 -1.290 26.583 1.00 89.81 90 LYS A C 1
ATOM 676 O O . LYS A 1 90 ? -20.089 -1.936 25.697 1.00 89.81 90 LYS A O 1
ATOM 681 N N . ALA A 1 91 ? -18.664 -0.305 26.313 1.00 89.88 91 ALA A N 1
ATOM 682 C CA . ALA A 1 91 ? -18.132 -0.104 24.969 1.00 89.88 91 ALA A CA 1
ATOM 683 C C . ALA A 1 91 ? -17.241 -1.293 24.595 1.00 89.88 91 ALA A C 1
ATOM 685 O O . ALA A 1 91 ? -16.576 -1.856 25.460 1.00 89.88 91 ALA A O 1
ATOM 686 N N . VAL A 1 92 ? -17.251 -1.697 23.330 1.00 88.56 92 VAL A N 1
ATOM 687 C CA . VAL A 1 92 ? -16.416 -2.787 22.836 1.00 88.56 92 VAL A CA 1
ATOM 688 C C . VAL A 1 92 ? -15.574 -2.301 21.667 1.00 88.56 92 VAL A C 1
ATOM 690 O O . VAL A 1 92 ? -16.131 -1.969 20.619 1.00 88.56 92 VAL A O 1
ATOM 693 N N . ALA A 1 93 ? -14.255 -2.234 21.861 1.00 87.31 93 ALA A N 1
ATOM 694 C CA . ALA A 1 93 ? -13.314 -1.800 20.830 1.00 87.31 93 ALA A CA 1
ATOM 695 C C . ALA A 1 93 ? -13.097 -2.899 19.781 1.00 87.31 93 ALA A C 1
ATOM 697 O O . ALA A 1 93 ? -12.972 -4.067 20.148 1.00 87.31 93 ALA A O 1
ATOM 698 N N . ASP A 1 94 ? -13.048 -2.504 18.508 1.00 90.00 94 ASP A N 1
ATOM 699 C CA . ASP A 1 94 ? -12.658 -3.350 17.376 1.00 90.00 94 ASP A CA 1
ATOM 700 C C . ASP A 1 94 ? -11.156 -3.195 17.115 1.00 90.00 94 ASP A C 1
ATOM 702 O O . ASP A 1 94 ? -10.668 -2.073 16.946 1.00 90.00 94 ASP A O 1
ATOM 706 N N . VAL A 1 95 ? -10.427 -4.310 17.106 1.00 88.81 95 VAL A N 1
ATOM 707 C CA . VAL A 1 95 ? -8.966 -4.329 16.994 1.00 88.81 95 VAL A CA 1
ATOM 708 C C . VAL A 1 95 ? -8.546 -5.192 15.811 1.00 88.81 95 VAL A C 1
ATOM 710 O O . VAL A 1 95 ? -8.883 -6.375 15.741 1.00 88.81 95 VAL A O 1
ATOM 713 N N . VAL A 1 96 ? -7.779 -4.592 14.899 1.00 90.81 96 VAL A N 1
ATOM 714 C CA . VAL A 1 96 ? -7.344 -5.192 13.632 1.00 90.81 96 VAL A CA 1
ATOM 715 C C . VAL A 1 96 ? -5.902 -5.686 13.755 1.00 90.81 96 VAL A C 1
ATOM 717 O O . VAL A 1 96 ? -4.954 -4.919 13.605 1.00 90.81 96 VAL A O 1
ATOM 720 N N . TYR A 1 97 ? -5.727 -6.983 14.018 1.00 89.81 97 TYR A N 1
ATOM 721 C CA . TYR A 1 97 ? -4.397 -7.607 14.134 1.00 89.81 97 TYR A CA 1
ATOM 722 C C . TYR A 1 97 ? -3.876 -8.239 12.847 1.00 89.81 97 TYR A C 1
ATOM 724 O O . TYR A 1 97 ? -2.794 -8.819 12.861 1.00 89.81 97 TYR A O 1
ATOM 732 N N . ASN A 1 98 ? -4.632 -8.183 11.751 1.00 89.06 98 ASN A N 1
ATOM 733 C CA . ASN A 1 98 ? -4.229 -8.862 10.524 1.00 89.06 98 ASN A CA 1
ATOM 734 C C . ASN A 1 98 ? -3.151 -8.084 9.754 1.00 89.06 98 ASN A C 1
ATOM 736 O O . ASN A 1 98 ? -2.150 -8.657 9.342 1.00 89.06 98 ASN A O 1
ATOM 740 N N . HIS A 1 99 ? -3.323 -6.772 9.602 1.00 93.38 99 HIS A N 1
ATOM 741 C CA . HIS A 1 99 ? -2.495 -5.951 8.721 1.00 93.38 99 HIS A CA 1
ATOM 742 C C . HIS A 1 99 ? -2.368 -4.511 9.203 1.00 93.38 99 HIS A C 1
ATOM 744 O O . HIS A 1 99 ? -3.056 -4.080 10.132 1.00 93.38 99 HIS A O 1
ATOM 750 N N . ARG A 1 100 ? -1.525 -3.758 8.497 1.00 95.56 100 ARG A N 1
ATOM 751 C CA . ARG A 1 100 ? -1.389 -2.306 8.609 1.00 95.56 100 ARG A CA 1
ATOM 752 C C . ARG A 1 100 ? -1.306 -1.664 7.230 1.00 95.56 100 ARG A C 1
ATOM 754 O O . ARG A 1 100 ? -0.889 -2.315 6.272 1.00 95.56 100 ARG A O 1
ATOM 761 N N . ASP A 1 101 ? -1.683 -0.394 7.142 1.00 96.38 101 ASP A N 1
ATOM 762 C CA . ASP A 1 101 ? -1.647 0.362 5.893 1.00 96.38 101 ASP A CA 1
ATOM 763 C C . ASP A 1 101 ? -1.161 1.806 6.066 1.00 96.38 101 ASP A C 1
ATOM 765 O O . ASP A 1 101 ? -1.263 2.412 7.133 1.00 96.38 101 ASP A O 1
ATOM 769 N N . GLY A 1 102 ? -0.655 2.381 4.976 1.00 95.25 102 GLY A N 1
ATOM 770 C CA . GLY A 1 102 ? -0.303 3.793 4.888 1.00 95.25 102 GLY A CA 1
ATOM 771 C C . GLY A 1 102 ? 0.995 4.174 5.597 1.00 95.25 102 GLY A C 1
ATOM 772 O O . GLY A 1 102 ? 1.099 5.321 6.052 1.00 95.25 102 GLY A O 1
ATOM 773 N N . GLY A 1 103 ? 1.952 3.248 5.701 1.00 97.25 103 GLY A N 1
ATOM 774 C CA . GLY A 1 103 ? 3.314 3.540 6.141 1.00 97.25 103 GLY A CA 1
ATOM 775 C C . GLY A 1 103 ? 4.088 4.377 5.119 1.00 97.25 103 GLY A C 1
ATOM 776 O O . GLY A 1 103 ? 3.663 4.571 3.976 1.00 97.25 103 GLY A O 1
ATOM 777 N N . ASP A 1 104 ? 5.236 4.891 5.538 1.00 97.62 104 ASP A N 1
ATOM 778 C CA . ASP A 1 104 ? 6.196 5.524 4.647 1.00 97.62 104 ASP A CA 1
ATOM 779 C C . ASP A 1 104 ? 6.849 4.469 3.739 1.00 97.62 104 ASP A C 1
ATOM 781 O O . ASP A 1 104 ? 6.873 3.269 4.030 1.00 97.62 104 ASP A O 1
ATOM 785 N N . ALA A 1 105 ? 7.356 4.920 2.592 1.00 97.38 105 ALA A N 1
ATOM 786 C CA . ALA A 1 105 ? 8.020 4.035 1.649 1.00 97.38 105 ALA A CA 1
ATOM 787 C C . ALA A 1 105 ? 9.435 3.682 2.122 1.00 97.38 105 ALA A C 1
ATOM 789 O O . ALA A 1 105 ? 10.263 4.571 2.327 1.00 97.38 105 ALA A O 1
ATOM 790 N N . GLU A 1 106 ? 9.748 2.393 2.169 1.00 97.50 106 GLU A N 1
ATOM 791 C CA . GLU A 1 106 ? 11.074 1.877 2.516 1.00 97.50 106 GLU A CA 1
ATOM 792 C C . GLU A 1 106 ? 11.529 0.798 1.534 1.00 97.50 106 GLU A C 1
ATOM 794 O O . GLU A 1 106 ? 10.716 0.177 0.854 1.00 97.50 106 GLU A O 1
ATOM 799 N N . GLN A 1 107 ? 12.843 0.577 1.442 1.00 97.38 107 GLN A N 1
ATOM 800 C CA . GLN A 1 107 ? 13.382 -0.544 0.673 1.00 97.38 107 GLN A CA 1
ATOM 801 C C . GLN A 1 107 ? 13.063 -1.866 1.375 1.00 97.38 107 GLN A C 1
ATOM 803 O O . GLN A 1 107 ? 13.370 -2.028 2.554 1.00 97.38 107 GLN A O 1
ATOM 808 N N . ASN A 1 108 ? 12.537 -2.829 0.620 1.00 96.31 108 ASN A N 1
ATOM 809 C CA . ASN A 1 108 ? 12.130 -4.127 1.136 1.00 96.31 108 ASN A CA 1
ATOM 810 C C . ASN A 1 108 ? 12.788 -5.267 0.345 1.00 96.31 108 ASN A C 1
ATOM 812 O O . ASN A 1 108 ? 12.276 -5.740 -0.672 1.00 96.31 108 ASN A O 1
ATOM 816 N N . THR A 1 109 ? 13.936 -5.725 0.843 1.00 94.50 109 THR A N 1
ATOM 817 C CA . THR A 1 109 ? 14.713 -6.815 0.231 1.00 94.50 109 THR A CA 1
ATOM 818 C C . THR A 1 109 ? 14.056 -8.186 0.403 1.00 94.50 109 THR A C 1
ATOM 820 O O . THR A 1 109 ? 14.364 -9.121 -0.337 1.00 94.50 109 THR A O 1
ATOM 823 N N . ALA A 1 110 ? 13.143 -8.337 1.365 1.00 94.44 110 ALA A N 1
ATOM 824 C CA . ALA A 1 110 ? 12.395 -9.574 1.544 1.00 94.44 110 ALA A CA 1
ATOM 825 C C . ALA A 1 110 ? 11.327 -9.746 0.455 1.00 94.44 110 ALA A C 1
ATOM 827 O O . ALA A 1 110 ? 11.170 -10.846 -0.075 1.00 94.44 110 ALA A O 1
ATOM 828 N N . VAL A 1 111 ? 10.655 -8.657 0.068 1.00 94.44 111 VAL A N 1
ATOM 829 C CA . VAL A 1 111 ? 9.724 -8.635 -1.070 1.00 94.44 111 VAL A CA 1
ATOM 830 C C . VAL A 1 111 ? 10.454 -8.816 -2.395 1.00 94.44 111 VAL A C 1
ATOM 832 O O . VAL A 1 111 ? 10.015 -9.641 -3.192 1.00 94.44 111 VAL A O 1
ATOM 835 N N . GLU A 1 112 ? 11.592 -8.144 -2.596 1.00 94.81 112 GLU A N 1
ATOM 836 C CA . GLU A 1 112 ? 12.498 -8.402 -3.730 1.00 94.81 112 GLU A CA 1
ATOM 837 C C . GLU A 1 112 ? 12.824 -9.898 -3.831 1.00 94.81 112 GLU A C 1
ATOM 839 O O . GLU A 1 112 ? 12.531 -10.551 -4.832 1.00 94.81 112 GLU A O 1
ATOM 844 N N . GLY A 1 113 ? 13.330 -10.487 -2.742 1.00 93.50 113 GLY A N 1
ATOM 845 C CA . GLY A 1 113 ? 13.649 -11.908 -2.693 1.00 93.50 113 GLY A CA 1
ATOM 846 C C . GLY A 1 113 ? 12.436 -12.814 -2.919 1.00 93.50 113 GLY A C 1
ATOM 847 O O . GLY A 1 113 ? 12.580 -13.872 -3.535 1.00 93.50 113 GLY A O 1
ATOM 848 N N . TRP A 1 114 ? 11.243 -12.444 -2.449 1.00 93.88 114 TRP A N 1
ATOM 849 C CA . TRP A 1 114 ? 10.035 -13.238 -2.670 1.00 93.88 114 TRP A CA 1
ATOM 850 C C . TRP A 1 114 ? 9.594 -13.212 -4.130 1.00 93.88 114 TRP A C 1
ATOM 852 O O . TRP A 1 114 ? 9.416 -14.289 -4.702 1.00 93.88 114 TRP A O 1
ATOM 862 N N . ILE A 1 115 ? 9.476 -12.020 -4.725 1.00 94.12 115 ILE A N 1
ATOM 863 C CA . ILE A 1 115 ? 9.078 -11.826 -6.125 1.00 94.12 115 ILE A CA 1
ATOM 864 C C . ILE A 1 115 ? 10.088 -12.515 -7.040 1.00 94.12 115 ILE A C 1
ATOM 866 O O . ILE A 1 115 ? 9.707 -13.395 -7.805 1.00 94.12 115 ILE A O 1
ATOM 870 N N . GLU A 1 116 ? 11.387 -12.255 -6.888 1.00 94.31 116 GLU A N 1
ATOM 871 C CA . GLU A 1 116 ? 12.401 -12.839 -7.769 1.00 94.31 116 GLU A CA 1
ATOM 872 C C . GLU A 1 116 ? 12.558 -14.360 -7.592 1.00 94.31 116 GLU A C 1
ATOM 874 O O . GLU A 1 116 ? 12.988 -15.062 -8.507 1.00 94.31 116 GLU A O 1
ATOM 879 N N . ASN A 1 117 ? 12.192 -14.931 -6.445 1.00 93.38 117 ASN A N 1
ATOM 880 C CA . ASN A 1 117 ? 12.232 -16.386 -6.257 1.00 93.38 117 ASN A CA 1
ATOM 881 C C . ASN A 1 117 ? 10.864 -17.058 -6.408 1.00 93.38 117 ASN A C 1
ATOM 883 O O . ASN A 1 117 ? 10.774 -18.279 -6.219 1.00 93.38 117 ASN A O 1
ATOM 887 N N . PHE A 1 118 ? 9.803 -16.312 -6.723 1.00 93.69 118 PHE A N 1
ATOM 888 C CA . PHE A 1 118 ? 8.508 -16.896 -7.039 1.00 93.69 118 PHE A CA 1
ATOM 889 C C . PHE A 1 118 ? 8.615 -17.697 -8.340 1.00 93.69 118 PHE A C 1
ATOM 891 O O . PHE A 1 118 ? 9.334 -17.320 -9.261 1.00 93.69 118 PHE A O 1
ATOM 898 N N . ASN A 1 119 ? 7.995 -18.874 -8.400 1.00 94.56 119 ASN A N 1
ATOM 899 C CA . ASN A 1 119 ? 8.085 -19.738 -9.574 1.00 94.56 119 ASN A CA 1
ATOM 900 C C . ASN A 1 119 ? 6.922 -20.734 -9.633 1.00 94.56 119 ASN A C 1
ATOM 902 O O . ASN A 1 119 ? 6.174 -20.902 -8.670 1.00 94.56 119 ASN A O 1
ATOM 906 N N . CYS A 1 120 ? 6.791 -21.431 -10.763 1.00 95.69 120 CYS A N 1
ATOM 907 C CA . CYS A 1 120 ? 5.706 -22.386 -10.985 1.00 95.69 120 CYS A CA 1
ATOM 908 C C . CYS A 1 120 ? 5.689 -23.530 -9.949 1.00 95.69 120 CYS A C 1
ATOM 910 O O . CYS A 1 120 ? 4.616 -23.997 -9.577 1.00 95.69 120 CYS A O 1
ATOM 912 N N . THR A 1 121 ? 6.837 -23.953 -9.405 1.00 95.50 121 THR A N 1
ATOM 913 C CA . THR A 1 121 ? 6.888 -24.963 -8.329 1.00 95.50 121 THR A CA 1
ATOM 914 C C . THR A 1 121 ? 6.293 -24.435 -7.025 1.00 95.50 121 THR A C 1
ATOM 916 O O . THR A 1 121 ? 5.499 -25.132 -6.394 1.00 95.50 121 THR A O 1
ATOM 919 N N . LYS A 1 122 ? 6.645 -23.204 -6.632 1.00 93.19 122 LYS A N 1
ATOM 920 C CA . LYS A 1 122 ? 6.053 -22.530 -5.468 1.00 93.19 122 LYS A CA 1
ATOM 921 C C . LYS A 1 122 ? 4.545 -22.374 -5.629 1.00 93.19 122 LYS A C 1
ATOM 923 O O . LYS A 1 122 ? 3.795 -22.795 -4.753 1.00 93.19 122 LYS A O 1
ATOM 928 N N . ARG A 1 123 ? 4.094 -21.897 -6.795 1.00 93.38 123 ARG A N 1
ATOM 929 C CA . ARG A 1 123 ? 2.660 -21.753 -7.067 1.00 93.38 123 ARG A CA 1
ATOM 930 C C . ARG A 1 123 ? 1.908 -23.085 -6.967 1.00 93.38 123 ARG A C 1
ATOM 932 O O . ARG A 1 123 ? 0.900 -23.164 -6.276 1.00 93.38 123 ARG A O 1
ATOM 939 N N . ASN A 1 124 ? 2.445 -24.154 -7.560 1.00 94.50 124 ASN A N 1
ATOM 940 C CA . ASN A 1 124 ? 1.887 -25.509 -7.442 1.00 94.50 124 ASN A CA 1
ATOM 941 C C . ASN A 1 124 ? 1.884 -26.057 -6.003 1.00 94.50 124 ASN A C 1
ATOM 943 O O . ASN A 1 124 ? 1.128 -26.977 -5.698 1.00 94.50 124 ASN A O 1
ATOM 947 N N . SER A 1 125 ? 2.734 -25.518 -5.128 1.00 92.69 125 SER A N 1
ATOM 948 C CA . SER A 1 125 ? 2.792 -25.884 -3.708 1.00 92.69 125 SER A CA 1
ATOM 949 C C . SER A 1 125 ? 1.789 -25.097 -2.855 1.00 92.69 125 SER A C 1
ATOM 951 O O . SER A 1 125 ? 1.679 -25.361 -1.662 1.00 92.69 125 SER A O 1
ATOM 953 N N . GLY A 1 126 ? 1.033 -24.178 -3.467 1.00 90.62 126 GLY A N 1
ATOM 954 C CA . GLY A 1 126 ? 0.032 -23.343 -2.808 1.00 90.62 126 GLY A CA 1
ATOM 955 C C . GLY A 1 126 ? 0.535 -21.955 -2.413 1.00 90.62 126 GLY A C 1
ATOM 956 O O . GLY A 1 126 ? -0.216 -21.221 -1.778 1.00 90.62 126 GLY A O 1
ATOM 957 N N . ASP A 1 127 ? 1.759 -21.571 -2.783 1.00 91.06 127 ASP A N 1
ATOM 958 C CA . ASP A 1 127 ? 2.258 -20.225 -2.504 1.00 91.06 127 ASP A CA 1
ATOM 959 C C . ASP A 1 127 ? 1.537 -19.177 -3.369 1.00 91.06 127 ASP A C 1
ATOM 961 O O . ASP A 1 127 ? 1.156 -19.415 -4.525 1.00 91.06 127 ASP A O 1
ATOM 965 N N . ASN A 1 128 ? 1.401 -17.978 -2.818 1.00 90.88 128 ASN A N 1
ATOM 966 C CA . ASN A 1 128 ? 0.805 -16.818 -3.456 1.00 90.88 128 ASN A CA 1
ATOM 967 C C . ASN A 1 128 ? 1.883 -15.823 -3.900 1.00 90.88 128 ASN A C 1
ATOM 969 O O . ASN A 1 128 ? 2.903 -15.648 -3.218 1.00 90.88 128 ASN A O 1
ATOM 973 N N . PRO A 1 129 ? 1.672 -15.142 -5.037 1.00 90.75 129 PRO A N 1
ATOM 974 C CA . PRO A 1 129 ? 2.526 -14.029 -5.409 1.00 90.75 129 PRO A CA 1
ATOM 975 C C . PRO A 1 129 ? 2.362 -12.878 -4.422 1.00 90.75 129 PRO A C 1
ATOM 977 O O . PRO A 1 129 ? 1.357 -12.791 -3.719 1.00 90.75 129 PRO A O 1
ATOM 980 N N . PHE A 1 130 ? 3.344 -11.981 -4.387 1.00 91.56 130 PHE A N 1
ATOM 981 C CA . PHE A 1 130 ? 3.164 -10.700 -3.715 1.00 91.56 130 PHE A CA 1
ATOM 982 C C . PHE A 1 130 ? 2.338 -9.779 -4.632 1.00 91.56 130 PHE A C 1
ATOM 984 O O . PHE A 1 130 ? 2.767 -9.544 -5.762 1.00 91.56 130 PHE A O 1
ATOM 991 N N . PRO A 1 131 ? 1.178 -9.267 -4.186 1.00 89.50 131 PRO A N 1
ATOM 992 C CA . PRO A 1 131 ? 0.380 -8.279 -4.901 1.00 89.50 131 PRO A CA 1
ATOM 993 C C . PRO A 1 131 ? 1.205 -7.116 -5.457 1.00 89.50 131 PRO A C 1
ATOM 995 O O . PRO A 1 131 ? 1.802 -6.328 -4.720 1.00 89.50 131 PRO A O 1
ATOM 998 N N . SER A 1 132 ? 1.235 -7.020 -6.785 1.00 87.50 132 SER A N 1
ATOM 999 C CA . SER A 1 132 ? 2.050 -6.041 -7.508 1.00 87.50 132 SER A CA 1
ATOM 1000 C C . SER A 1 132 ? 1.603 -4.583 -7.307 1.00 87.50 132 SER A C 1
ATOM 1002 O O . SER A 1 132 ? 2.393 -3.670 -7.513 1.00 87.50 132 SER A O 1
ATOM 1004 N N . ASP A 1 133 ? 0.374 -4.361 -6.835 1.00 85.75 133 ASP A N 1
ATOM 1005 C CA . ASP A 1 133 ? -0.183 -3.064 -6.428 1.00 85.75 133 ASP A CA 1
ATOM 1006 C C . ASP A 1 133 ? 0.288 -2.602 -5.034 1.00 85.75 133 ASP A C 1
ATOM 1008 O O . ASP A 1 133 ? 0.037 -1.464 -4.640 1.00 85.75 133 ASP A O 1
ATOM 1012 N N . ARG A 1 134 ? 1.006 -3.453 -4.286 1.00 90.06 134 ARG A N 1
ATOM 1013 C CA . ARG A 1 134 ? 1.573 -3.124 -2.962 1.00 90.06 134 ARG A CA 1
ATOM 1014 C C . ARG A 1 134 ? 3.088 -2.969 -2.961 1.00 90.06 134 ARG A C 1
ATOM 1016 O O . ARG A 1 134 ? 3.688 -2.790 -1.897 1.00 90.06 134 ARG A O 1
ATOM 1023 N N . VAL A 1 135 ? 3.705 -3.015 -4.134 1.00 93.81 135 VAL A N 1
ATOM 1024 C CA . VAL A 1 135 ? 5.129 -2.768 -4.340 1.00 93.81 135 VAL A CA 1
ATOM 1025 C C . VAL A 1 135 ? 5.299 -1.708 -5.420 1.00 93.81 135 VAL A C 1
ATOM 1027 O O . VAL A 1 135 ? 4.566 -1.675 -6.405 1.00 93.81 135 VAL A O 1
ATOM 1030 N N . ARG A 1 136 ? 6.286 -0.832 -5.246 1.00 96.06 136 ARG A N 1
ATOM 1031 C CA . ARG A 1 136 ? 6.780 0.017 -6.333 1.00 96.06 136 ARG A CA 1
ATOM 1032 C C . ARG A 1 136 ? 8.235 -0.307 -6.616 1.00 96.06 136 ARG A C 1
ATOM 1034 O O . ARG A 1 136 ? 9.013 -0.550 -5.691 1.00 96.06 136 ARG A O 1
ATOM 1041 N N . TYR A 1 137 ? 8.599 -0.253 -7.886 1.00 98.12 137 TYR A N 1
ATOM 1042 C CA . TYR A 1 137 ? 9.956 -0.498 -8.349 1.00 98.12 137 TYR A CA 1
ATOM 1043 C C . TYR A 1 137 ? 10.634 0.836 -8.630 1.00 98.12 137 TYR A C 1
ATOM 1045 O O . TYR A 1 137 ? 10.029 1.747 -9.196 1.00 98.12 137 TYR A O 1
ATOM 1053 N N . ILE A 1 138 ? 11.891 0.962 -8.229 1.00 98.12 138 ILE A N 1
ATOM 1054 C CA . ILE A 1 138 ? 12.653 2.202 -8.322 1.00 98.12 138 ILE A CA 1
ATOM 1055 C C . ILE A 1 138 ? 13.901 1.960 -9.154 1.00 98.12 138 ILE A C 1
ATOM 1057 O O . ILE A 1 138 ? 14.692 1.072 -8.842 1.00 98.12 138 ILE A O 1
ATOM 1061 N N . ILE A 1 139 ? 14.119 2.806 -10.156 1.00 97.94 139 ILE A N 1
ATOM 1062 C CA . ILE A 1 139 ? 15.395 2.900 -10.868 1.00 97.94 139 ILE A CA 1
ATOM 1063 C C . ILE A 1 139 ? 16.032 4.240 -10.500 1.00 97.94 139 ILE A C 1
ATOM 1065 O O . ILE A 1 139 ? 15.530 5.287 -10.926 1.00 97.94 139 ILE A O 1
ATOM 1069 N N . PRO A 1 140 ? 17.137 4.253 -9.739 1.00 97.88 140 PRO A N 1
ATOM 1070 C CA . PRO A 1 140 ? 17.875 5.482 -9.481 1.00 97.88 140 PRO A CA 1
ATOM 1071 C C . PRO A 1 140 ? 18.424 6.085 -10.785 1.00 97.88 140 PRO A C 1
ATOM 1073 O O . PRO A 1 140 ? 19.103 5.398 -11.555 1.00 97.88 140 PRO A O 1
ATOM 1076 N N . ILE A 1 141 ? 18.170 7.378 -11.016 1.00 97.62 141 ILE A N 1
ATOM 1077 C CA . ILE A 1 141 ? 18.668 8.134 -12.179 1.00 97.62 141 ILE A CA 1
ATOM 1078 C C . ILE A 1 141 ? 19.255 9.490 -11.756 1.00 97.62 141 ILE A C 1
ATOM 1080 O O . ILE A 1 141 ? 18.924 10.040 -10.707 1.00 97.62 141 ILE A O 1
ATOM 1084 N N . GLY A 1 142 ? 20.157 10.048 -12.564 1.00 96.62 142 GLY A N 1
ATOM 1085 C CA . GLY A 1 142 ? 20.883 11.273 -12.221 1.00 96.62 142 GLY A CA 1
ATOM 1086 C C . GLY A 1 142 ? 21.911 11.067 -11.103 1.00 96.62 142 GLY A C 1
ATOM 1087 O O . GLY A 1 142 ? 22.248 9.940 -10.731 1.00 96.62 142 GLY A O 1
ATOM 1088 N N . GLY A 1 143 ? 22.462 12.163 -10.586 1.00 95.88 143 GLY A N 1
ATOM 1089 C CA . GLY A 1 143 ? 23.488 12.125 -9.546 1.00 95.88 143 GLY A CA 1
ATOM 1090 C C . GLY A 1 143 ? 24.684 11.252 -9.946 1.00 95.88 143 GLY A C 1
ATOM 1091 O O . GLY A 1 143 ? 25.241 11.397 -11.033 1.00 95.88 143 GLY A O 1
ATOM 1092 N N . SER A 1 144 ? 25.075 10.329 -9.065 1.00 95.19 144 SER A N 1
ATOM 1093 C CA . SER A 1 144 ? 26.182 9.386 -9.286 1.00 95.19 144 SER A CA 1
ATOM 1094 C C . SER A 1 144 ? 25.742 8.002 -9.779 1.00 95.19 144 SER A C 1
ATOM 1096 O O . SER A 1 144 ? 26.545 7.074 -9.750 1.00 95.19 144 SER A O 1
ATOM 1098 N N . THR A 1 145 ? 24.482 7.835 -10.190 1.00 94.56 145 THR A N 1
ATOM 1099 C CA . THR A 1 145 ? 23.913 6.517 -10.545 1.00 94.56 145 THR A CA 1
ATOM 1100 C C . THR A 1 145 ? 24.477 5.952 -11.850 1.00 94.56 145 THR A C 1
ATOM 1102 O O . THR A 1 145 ? 24.483 4.743 -12.047 1.00 94.56 145 THR A O 1
ATOM 1105 N N . GLY A 1 146 ? 24.953 6.818 -12.751 1.00 93.00 146 GLY A N 1
ATOM 1106 C CA . GLY A 1 146 ? 25.344 6.433 -14.111 1.00 93.00 146 GLY A CA 1
ATOM 1107 C C . GLY A 1 146 ? 24.162 6.257 -15.073 1.00 93.00 146 GLY A C 1
ATOM 1108 O O . GLY A 1 146 ? 24.389 6.107 -16.270 1.00 93.00 146 GLY A O 1
ATOM 1109 N N . ASN A 1 147 ? 22.923 6.351 -14.580 1.00 96.75 147 ASN A N 1
ATOM 1110 C CA . ASN A 1 147 ? 21.705 6.349 -15.386 1.00 96.75 147 ASN A CA 1
ATOM 1111 C C . ASN A 1 147 ? 21.207 7.786 -15.603 1.00 96.75 147 ASN A C 1
ATOM 1113 O O . ASN A 1 147 ? 21.354 8.651 -14.737 1.00 96.75 147 ASN A O 1
ATOM 1117 N N . GLY A 1 148 ? 20.593 8.063 -16.751 1.00 95.88 148 GLY A N 1
ATOM 1118 C CA . GLY A 1 148 ? 20.107 9.403 -17.081 1.00 95.88 148 GLY A CA 1
ATOM 1119 C C . GLY A 1 148 ? 19.218 9.410 -18.314 1.00 95.88 148 GLY A C 1
ATOM 1120 O O . GLY A 1 148 ? 18.505 8.445 -18.556 1.00 95.88 148 GLY A O 1
ATOM 1121 N N . ALA A 1 149 ? 19.267 10.487 -19.098 1.00 97.56 149 ALA A N 1
ATOM 1122 C CA . ALA A 1 149 ? 18.486 10.605 -20.326 1.00 97.56 149 ALA A CA 1
ATOM 1123 C C . ALA A 1 149 ? 18.882 9.535 -21.364 1.00 97.56 149 ALA A C 1
ATOM 1125 O O . ALA A 1 149 ? 19.998 9.537 -21.886 1.00 97.56 149 ALA A O 1
ATOM 1126 N N . THR A 1 150 ? 17.961 8.619 -21.649 1.00 97.81 150 THR A N 1
ATOM 1127 C CA . THR A 1 150 ? 18.096 7.500 -22.589 1.00 97.81 150 THR A CA 1
ATOM 1128 C C . THR A 1 150 ? 16.709 6.883 -22.814 1.00 97.81 150 THR A C 1
ATOM 1130 O O . THR A 1 150 ? 15.718 7.345 -22.253 1.00 97.81 150 THR A O 1
ATOM 1133 N N . THR A 1 151 ? 16.619 5.822 -23.612 1.00 98.25 151 THR A N 1
ATOM 1134 C CA . THR A 1 151 ? 15.443 4.941 -23.588 1.00 98.25 151 THR A CA 1
ATOM 1135 C C . THR A 1 151 ? 15.728 3.765 -22.665 1.00 98.25 151 THR A C 1
ATOM 1137 O O . THR A 1 151 ? 16.713 3.053 -22.868 1.00 98.25 151 THR A O 1
ATOM 1140 N N . PHE A 1 152 ? 14.882 3.589 -21.654 1.00 98.50 152 PHE A N 1
ATOM 1141 C CA . PHE A 1 152 ? 14.877 2.408 -20.802 1.00 98.50 152 PHE A CA 1
ATOM 1142 C C . PHE A 1 152 ? 13.954 1.364 -21.423 1.00 98.50 152 PHE A C 1
ATOM 1144 O O . PHE A 1 152 ? 12.811 1.678 -21.738 1.00 98.50 152 PHE A O 1
ATOM 1151 N N . TYR A 1 153 ? 14.443 0.140 -21.596 1.00 98.31 153 TYR A N 1
ATOM 1152 C CA . TYR A 1 153 ? 13.631 -1.002 -22.014 1.00 98.31 153 TYR A CA 1
ATOM 1153 C C . TYR A 1 153 ? 13.344 -1.841 -20.776 1.00 98.31 153 TYR A C 1
ATOM 1155 O O . TYR A 1 153 ? 14.256 -2.474 -20.239 1.00 98.31 153 TYR A O 1
ATOM 1163 N N . ILE A 1 154 ? 12.111 -1.762 -20.289 1.00 98.31 154 ILE A N 1
ATOM 1164 C CA . ILE A 1 154 ? 11.648 -2.394 -19.053 1.00 98.31 154 ILE A CA 1
ATOM 1165 C C . ILE A 1 154 ? 10.891 -3.655 -19.448 1.00 98.31 154 ILE A C 1
ATOM 1167 O O . ILE A 1 154 ? 9.920 -3.570 -20.191 1.00 98.31 154 ILE A O 1
ATOM 1171 N N . LYS A 1 155 ? 11.352 -4.808 -18.971 1.00 97.38 155 LYS A N 1
ATOM 1172 C CA . LYS A 1 155 ? 10.821 -6.120 -19.344 1.00 97.38 155 LYS A CA 1
ATOM 1173 C C . LYS A 1 155 ? 9.981 -6.657 -18.202 1.00 97.38 155 LYS A C 1
ATOM 1175 O O . LYS A 1 155 ? 10.533 -7.010 -17.160 1.00 97.38 155 LYS A O 1
ATOM 1180 N N . VAL A 1 156 ? 8.673 -6.714 -18.395 1.00 96.56 156 VAL A N 1
ATOM 1181 C CA . VAL A 1 156 ? 7.722 -7.249 -17.418 1.00 96.56 156 VAL A CA 1
ATOM 1182 C C . VAL A 1 156 ? 7.286 -8.638 -17.864 1.00 96.56 156 VAL A C 1
ATOM 1184 O O . VAL A 1 156 ? 7.202 -8.905 -19.053 1.00 96.56 156 VAL A O 1
ATOM 1187 N N . ARG A 1 157 ? 7.052 -9.559 -16.929 1.00 94.56 157 ARG A N 1
ATOM 1188 C CA . ARG A 1 157 ? 6.326 -10.809 -17.208 1.00 94.56 157 ARG A CA 1
ATOM 1189 C C . ARG A 1 157 ? 5.739 -11.412 -15.943 1.00 94.56 157 ARG A C 1
ATOM 1191 O O . ARG A 1 157 ? 6.129 -11.031 -14.841 1.00 94.56 157 ARG A O 1
ATOM 1198 N N . SER A 1 158 ? 4.913 -12.448 -16.093 1.00 95.06 158 SER A N 1
ATOM 1199 C CA . SER A 1 158 ? 4.662 -13.397 -15.000 1.00 95.06 158 SER A CA 1
ATOM 1200 C C . SER A 1 158 ? 5.973 -14.048 -14.556 1.00 95.06 158 SER A C 1
ATOM 1202 O O . SER A 1 158 ? 6.661 -14.703 -15.353 1.00 95.06 158 SER A O 1
ATOM 1204 N N . ARG A 1 159 ? 6.330 -13.899 -13.275 1.00 94.69 159 ARG A N 1
ATOM 1205 C CA . ARG A 1 159 ? 7.545 -14.510 -12.726 1.00 94.69 159 ARG A CA 1
ATOM 1206 C C . ARG A 1 159 ? 7.500 -16.029 -12.842 1.00 94.69 159 ARG A C 1
ATOM 1208 O O . ARG A 1 159 ? 8.479 -16.655 -13.253 1.00 94.69 159 ARG A O 1
ATOM 1215 N N . SER A 1 160 ? 6.384 -16.634 -12.449 1.00 95.44 160 SER A N 1
ATOM 1216 C CA . SER A 1 160 ? 6.221 -18.083 -12.427 1.00 95.44 160 SER A CA 1
ATOM 1217 C C . SER A 1 160 ? 5.946 -18.676 -13.799 1.00 95.44 160 SER A C 1
ATOM 1219 O O . SER A 1 160 ? 6.288 -19.843 -14.014 1.00 95.44 160 SER A O 1
ATOM 1221 N N . GLY A 1 161 ? 5.325 -17.910 -14.700 1.00 95.69 161 GLY A N 1
ATOM 1222 C CA . GLY A 1 161 ? 4.737 -18.424 -15.934 1.00 95.69 161 GLY A CA 1
ATOM 1223 C C . GLY A 1 161 ? 3.636 -19.454 -15.671 1.00 95.69 161 GLY A C 1
ATOM 1224 O O . GLY A 1 161 ? 3.411 -20.328 -16.506 1.00 95.69 161 GLY A O 1
ATOM 1225 N N . HIS A 1 162 ? 3.025 -19.457 -14.483 1.00 96.38 162 HIS A N 1
ATOM 1226 C CA . HIS A 1 162 ? 1.994 -20.428 -14.137 1.00 96.38 162 HIS A CA 1
ATOM 1227 C C . HIS A 1 162 ? 0.681 -20.103 -14.877 1.00 96.38 162 HIS A C 1
ATOM 1229 O O . HIS A 1 162 ? 0.297 -18.934 -14.922 1.00 96.38 162 HIS A O 1
ATOM 1235 N N . PRO A 1 163 ? -0.061 -21.108 -15.389 1.00 95.31 163 PRO A N 1
ATOM 1236 C CA . PRO A 1 163 ? -1.311 -20.881 -16.122 1.00 95.31 163 PRO A CA 1
ATOM 1237 C C . PRO A 1 163 ? -2.395 -20.100 -15.368 1.00 95.31 163 PRO A C 1
ATOM 1239 O O . PRO A 1 163 ? -3.266 -19.509 -15.996 1.00 95.31 163 PRO A O 1
ATOM 1242 N N . ASP A 1 164 ? -2.330 -20.081 -14.035 1.00 93.44 164 ASP A N 1
ATOM 1243 C CA . ASP A 1 164 ? -3.227 -19.297 -13.168 1.00 93.44 164 ASP A CA 1
ATOM 1244 C C . ASP A 1 164 ? -3.199 -17.793 -13.473 1.00 93.44 164 ASP A C 1
ATOM 1246 O O . ASP A 1 164 ? -4.185 -17.113 -13.210 1.00 93.44 164 ASP A O 1
ATOM 1250 N N . PHE A 1 165 ? -2.082 -17.281 -13.999 1.00 92.88 165 PHE A N 1
ATOM 1251 C CA . PHE A 1 165 ? -1.876 -15.849 -14.235 1.00 92.88 165 PHE A CA 1
ATOM 1252 C C . PHE A 1 165 ? -1.919 -15.478 -15.720 1.00 92.88 165 PHE A C 1
ATOM 1254 O O . PHE A 1 165 ? -1.802 -14.308 -16.070 1.00 92.88 165 PHE A O 1
ATOM 1261 N N . HIS A 1 166 ? -2.087 -16.453 -16.618 1.00 92.88 166 HIS A N 1
ATOM 1262 C CA . HIS A 1 166 ? -2.112 -16.193 -18.057 1.00 92.88 166 HIS A CA 1
ATOM 1263 C C . HIS A 1 166 ? -3.271 -15.269 -18.436 1.00 92.88 166 HIS A C 1
ATOM 1265 O O . HIS A 1 166 ? -4.423 -15.505 -18.067 1.00 92.88 166 HIS A O 1
ATOM 1271 N N . ASN A 1 167 ? -2.967 -14.266 -19.258 1.00 91.12 167 ASN A N 1
ATOM 1272 C CA . ASN A 1 167 ? -3.881 -13.231 -19.740 1.00 91.12 167 ASN A CA 1
ATOM 1273 C C . ASN A 1 167 ? -4.452 -12.323 -18.640 1.00 91.12 167 ASN A C 1
ATOM 1275 O O . ASN A 1 167 ? -5.433 -11.619 -18.886 1.00 91.12 167 ASN A O 1
ATOM 1279 N N . TYR A 1 168 ? -3.873 -12.325 -17.434 1.00 91.69 168 TYR A N 1
ATOM 1280 C CA . TYR A 1 168 ? -4.258 -11.353 -16.414 1.00 91.69 168 TYR A CA 1
ATOM 1281 C C . TYR A 1 168 ? -3.863 -9.961 -16.884 1.00 91.69 168 TYR A C 1
ATOM 1283 O O . TYR A 1 168 ? -2.744 -9.735 -17.336 1.00 91.69 168 TYR A O 1
ATOM 1291 N N . GLU A 1 169 ? -4.818 -9.043 -16.818 1.00 92.94 169 GLU A N 1
ATOM 1292 C CA . GLU A 1 169 ? -4.603 -7.656 -17.191 1.00 92.94 169 GLU A CA 1
ATOM 1293 C C . GLU A 1 169 ? -3.946 -6.893 -16.032 1.00 92.94 169 GLU A C 1
ATOM 1295 O O . GLU A 1 169 ? -4.284 -7.074 -14.854 1.00 92.94 169 GLU A O 1
ATOM 1300 N N . TYR A 1 170 ? -3.001 -6.028 -16.378 1.00 94.31 170 TYR A N 1
ATOM 1301 C CA . TYR A 1 170 ? -2.348 -5.115 -15.457 1.00 94.31 170 TYR A CA 1
ATOM 1302 C C . TYR A 1 170 ? -2.111 -3.760 -16.121 1.00 94.31 170 TYR A C 1
ATOM 1304 O O . TYR A 1 170 ? -2.194 -3.607 -17.337 1.00 94.31 170 TYR A O 1
ATOM 1312 N N . LYS A 1 171 ? -1.838 -2.745 -15.305 1.00 95.19 171 LYS A N 1
ATOM 1313 C CA . LYS A 1 171 ? -1.439 -1.415 -15.756 1.00 95.19 171 LYS A CA 1
ATOM 1314 C C . LYS A 1 171 ? 0.025 -1.190 -15.447 1.00 95.19 171 LYS A C 1
ATOM 1316 O O . LYS A 1 171 ? 0.422 -1.209 -14.280 1.00 95.19 171 LYS A O 1
ATOM 1321 N N . PHE A 1 172 ? 0.797 -0.920 -16.488 1.00 97.31 172 PHE A N 1
ATOM 1322 C CA . PHE A 1 172 ? 2.119 -0.337 -16.377 1.00 97.31 172 PHE A CA 1
ATOM 1323 C C . PHE A 1 172 ? 1.992 1.186 -16.252 1.00 97.31 172 PHE A C 1
ATOM 1325 O O . PHE A 1 172 ? 1.383 1.848 -17.096 1.00 97.31 172 PHE A O 1
ATOM 1332 N N . TYR A 1 173 ? 2.606 1.748 -15.215 1.00 97.94 173 TYR A N 1
ATOM 1333 C CA . TYR A 1 173 ? 2.715 3.191 -15.025 1.00 97.94 173 TYR A CA 1
ATOM 1334 C C . TYR A 1 173 ? 4.112 3.547 -14.524 1.00 97.94 173 TYR A C 1
ATOM 1336 O O . TYR A 1 173 ? 4.649 2.892 -13.629 1.00 97.94 173 TYR A O 1
ATOM 1344 N N . ALA A 1 174 ? 4.694 4.614 -15.070 1.00 98.56 174 ALA A N 1
ATOM 1345 C CA . ALA A 1 174 ? 5.991 5.120 -14.644 1.00 98.56 174 ALA A CA 1
ATOM 1346 C C . ALA A 1 174 ? 5.959 6.636 -14.429 1.00 98.56 174 ALA A C 1
ATOM 1348 O O . ALA A 1 174 ? 5.327 7.362 -15.191 1.00 98.56 174 ALA A O 1
ATOM 1349 N N . GLN A 1 175 ? 6.675 7.131 -13.423 1.00 98.62 175 GLN A N 1
ATOM 1350 C CA . GLN A 1 175 ? 6.818 8.564 -13.143 1.00 98.62 175 GLN A CA 1
ATOM 1351 C C . GLN A 1 175 ? 8.215 8.892 -12.609 1.00 98.62 175 GLN A C 1
ATOM 1353 O O . GLN A 1 175 ? 8.974 7.996 -12.248 1.00 98.62 175 GLN A O 1
ATOM 1358 N N . THR A 1 176 ? 8.542 10.174 -12.503 1.00 98.69 176 THR A N 1
ATOM 1359 C CA . THR A 1 176 ? 9.727 10.668 -11.781 1.00 98.69 176 THR A CA 1
ATOM 1360 C C . THR A 1 176 ? 9.310 11.675 -10.713 1.00 98.69 176 THR A C 1
ATOM 1362 O O . THR A 1 176 ? 8.124 11.985 -10.578 1.00 98.69 176 THR A O 1
ATOM 1365 N N . ASN A 1 177 ? 10.259 12.243 -9.960 1.00 97.25 177 ASN A N 1
ATOM 1366 C CA . ASN A 1 177 ? 9.932 13.371 -9.079 1.00 97.25 177 ASN A CA 1
ATOM 1367 C C . ASN A 1 177 ? 9.554 14.645 -9.865 1.00 97.25 177 ASN A C 1
ATOM 1369 O O . ASN A 1 177 ? 8.984 15.571 -9.290 1.00 97.25 177 ASN A O 1
ATOM 1373 N N . THR A 1 178 ? 9.883 14.709 -11.160 1.00 97.88 178 THR A N 1
ATOM 1374 C CA . THR A 1 178 ? 9.627 15.877 -12.018 1.00 97.88 178 THR A CA 1
ATOM 1375 C C . THR A 1 178 ? 8.353 15.714 -12.850 1.00 97.88 178 THR A C 1
ATOM 1377 O O . THR A 1 178 ? 7.607 16.677 -13.029 1.00 97.88 178 THR A O 1
ATOM 1380 N N . VAL A 1 179 ? 8.081 14.503 -13.339 1.00 98.38 179 VAL A N 1
ATOM 1381 C CA . VAL A 1 179 ? 6.931 14.192 -14.195 1.00 98.38 179 VAL A CA 1
ATOM 1382 C C . VAL A 1 179 ? 6.060 13.157 -13.493 1.00 98.38 179 VAL A C 1
ATOM 1384 O O . VAL A 1 179 ? 6.410 11.981 -13.446 1.00 98.38 179 VAL A O 1
ATOM 1387 N N . GLY A 1 180 ? 4.933 13.614 -12.944 1.00 97.88 180 GLY A N 1
ATOM 1388 C CA . GLY A 1 180 ? 3.877 12.769 -12.379 1.00 97.88 180 GLY A CA 1
ATOM 1389 C 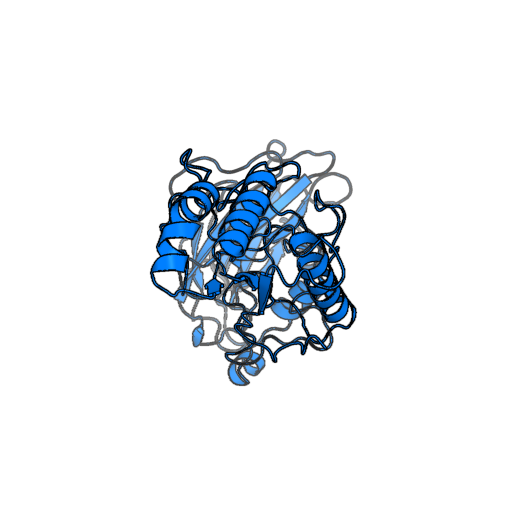C . GLY A 1 180 ? 2.744 12.504 -13.373 1.00 97.88 180 GLY A C 1
ATOM 1390 O O . GLY A 1 180 ? 2.916 12.675 -14.580 1.00 97.88 180 GLY A O 1
ATOM 1391 N N . TYR A 1 181 ? 1.566 12.141 -12.865 1.00 97.50 181 TYR A N 1
ATOM 1392 C CA . TYR A 1 181 ? 0.382 11.845 -13.678 1.00 97.50 181 TYR A CA 1
ATOM 1393 C C . TYR A 1 181 ? 0.014 12.999 -14.623 1.00 97.50 181 TYR A C 1
ATOM 1395 O O . TYR A 1 181 ? -0.088 14.154 -14.206 1.00 97.50 181 TYR A O 1
ATOM 1403 N N . GLN A 1 182 ? -0.206 12.678 -15.898 1.00 97.56 182 GLN A N 1
ATOM 1404 C CA . GLN A 1 182 ? -0.431 13.666 -16.958 1.00 97.56 182 GLN A CA 1
ATOM 1405 C C . GLN A 1 182 ? -1.915 13.948 -17.240 1.00 97.56 182 GLN A C 1
ATOM 1407 O O . GLN A 1 182 ? -2.221 14.794 -18.078 1.00 97.56 182 GLN A O 1
ATOM 1412 N N . GLY A 1 183 ? -2.856 13.260 -16.578 1.00 96.12 183 GLY A N 1
ATOM 1413 C CA . GLY A 1 183 ? -4.289 13.424 -16.863 1.00 96.12 183 GLY A CA 1
ATOM 1414 C C . GLY A 1 183 ? -4.700 12.930 -18.254 1.00 96.12 183 GLY A C 1
ATOM 1415 O O . GLY A 1 183 ? -5.708 13.384 -18.796 1.00 96.12 183 GLY A O 1
ATOM 1416 N N . MET A 1 184 ? -3.900 12.045 -18.846 1.00 96.81 184 MET A N 1
ATOM 1417 C CA . MET A 1 184 ? -4.140 11.474 -20.167 1.00 96.81 184 MET A CA 1
ATOM 1418 C C . MET A 1 184 ? -5.014 10.218 -20.064 1.00 96.81 184 MET A C 1
ATOM 1420 O O . MET A 1 184 ? -4.946 9.524 -19.052 1.00 96.81 184 MET A O 1
ATOM 1424 N N . PRO A 1 185 ? -5.815 9.894 -21.097 1.00 96.44 185 PRO A N 1
ATOM 1425 C CA . PRO A 1 185 ? -6.527 8.623 -21.148 1.00 96.44 185 PRO A CA 1
ATOM 1426 C C . PRO A 1 185 ? -5.562 7.437 -21.126 1.00 96.44 185 PRO A C 1
ATOM 1428 O O . PRO A 1 185 ? -4.490 7.502 -21.738 1.00 96.44 185 PRO A O 1
ATOM 1431 N N . GLU A 1 186 ? -6.004 6.352 -20.495 1.00 96.06 186 GLU A N 1
ATOM 1432 C CA . GLU A 1 186 ? -5.326 5.055 -20.512 1.00 96.06 186 GLU A CA 1
ATOM 1433 C C . GLU A 1 186 ? -5.055 4.617 -21.961 1.00 96.06 186 GLU A C 1
ATOM 1435 O O . GLU A 1 186 ? -5.889 4.808 -22.854 1.00 96.06 186 GLU A O 1
ATOM 1440 N N . GLN A 1 187 ? -3.866 4.070 -22.195 1.00 97.06 187 GLN A N 1
ATOM 1441 C CA . GLN A 1 187 ? -3.457 3.476 -23.467 1.00 97.06 187 GLN A CA 1
ATOM 1442 C C . GLN A 1 187 ? -3.422 1.951 -23.338 1.00 97.06 187 GLN A C 1
ATOM 1444 O O . GLN A 1 187 ? -3.467 1.419 -22.234 1.00 97.06 187 GLN A O 1
ATOM 1449 N N . THR A 1 188 ? -3.323 1.243 -24.458 1.00 95.94 188 THR A N 1
ATOM 1450 C CA . THR A 1 188 ? -3.143 -0.215 -24.484 1.00 95.94 188 THR A CA 1
ATOM 1451 C C . THR A 1 188 ? -1.830 -0.529 -25.181 1.00 95.94 188 THR A C 1
ATOM 1453 O O . THR A 1 188 ? -1.473 0.148 -26.152 1.00 95.94 188 THR A O 1
ATOM 1456 N N . GLU A 1 189 ? -1.106 -1.525 -24.685 1.00 92.75 189 GLU A N 1
ATOM 1457 C CA . GLU A 1 189 ? 0.094 -2.024 -25.349 1.00 92.75 189 GLU A CA 1
ATOM 1458 C C . GLU A 1 189 ? -0.203 -2.644 -26.726 1.00 92.75 189 GLU A C 1
ATOM 1460 O O . GLU A 1 189 ? -1.355 -2.757 -27.157 1.00 92.75 189 GLU A O 1
ATOM 1465 N N . THR A 1 190 ? 0.845 -2.991 -27.477 1.00 92.06 190 THR A N 1
ATOM 1466 C CA . THR A 1 190 ? 0.698 -3.594 -28.809 1.00 92.06 190 THR A CA 1
ATOM 1467 C C . THR A 1 190 ? 1.441 -4.918 -28.909 1.00 92.06 190 THR A C 1
ATOM 1469 O O . THR A 1 190 ? 2.634 -4.923 -29.189 1.00 92.06 190 THR A O 1
ATOM 1472 N N . GLU A 1 191 ? 0.710 -6.028 -28.814 1.00 92.38 191 GLU A N 1
ATOM 1473 C CA . GLU A 1 191 ? 1.281 -7.366 -28.998 1.00 92.38 191 GLU A CA 1
ATOM 1474 C C . GLU A 1 191 ? 1.621 -7.719 -30.462 1.00 92.38 191 GLU A C 1
ATOM 1476 O O . GLU A 1 191 ? 0.891 -7.331 -31.388 1.00 92.38 191 GLU A O 1
ATOM 1481 N N . PRO A 1 192 ? 2.677 -8.524 -30.715 1.00 93.38 192 PRO A N 1
ATOM 1482 C CA . PRO A 1 192 ? 3.636 -9.052 -29.738 1.00 93.38 192 PRO A CA 1
ATOM 1483 C C . PRO A 1 192 ? 4.748 -8.040 -29.392 1.00 93.38 192 PRO A C 1
ATOM 1485 O O . PRO A 1 192 ? 5.362 -7.478 -30.313 1.00 93.38 192 PRO A O 1
ATOM 1488 N N . ASN A 1 193 ? 5.051 -7.838 -28.106 1.00 95.12 193 ASN A N 1
ATOM 1489 C CA . ASN A 1 193 ? 5.992 -6.799 -27.653 1.00 95.12 193 ASN A CA 1
ATOM 1490 C C . ASN A 1 193 ? 7.147 -7.274 -26.745 1.00 95.12 193 ASN A C 1
ATOM 1492 O O . ASN A 1 193 ? 7.777 -6.445 -26.090 1.00 95.12 193 ASN A O 1
ATOM 1496 N N . GLY A 1 194 ? 7.520 -8.554 -26.756 1.00 93.94 194 GLY A N 1
ATOM 1497 C CA . GLY A 1 194 ? 8.586 -9.099 -25.902 1.00 93.94 194 GLY A CA 1
ATOM 1498 C C . GLY A 1 194 ? 10.024 -8.757 -26.274 1.00 93.94 194 GLY A C 1
ATOM 1499 O O . GLY A 1 194 ? 10.978 -9.373 -25.786 1.00 93.94 194 GLY A O 1
ATOM 1500 N N . GLY A 1 195 ? 10.204 -7.766 -27.139 1.00 94.19 195 GLY A N 1
ATOM 1501 C CA . GLY A 1 195 ? 11.491 -7.156 -27.405 1.00 94.19 195 GLY A CA 1
ATOM 1502 C C . GLY A 1 195 ? 12.512 -8.095 -28.032 1.00 94.19 195 GLY A C 1
ATOM 1503 O O . GLY A 1 195 ? 12.209 -9.137 -28.626 1.00 94.19 195 GLY A O 1
ATOM 1504 N N . GLY A 1 196 ? 13.780 -7.710 -27.890 1.00 91.94 196 GLY A N 1
ATOM 1505 C CA . GLY A 1 196 ? 14.904 -8.439 -28.478 1.00 91.94 196 GLY A CA 1
ATOM 1506 C C . GLY A 1 196 ? 15.045 -9.879 -27.973 1.00 91.94 196 GLY A C 1
ATOM 1507 O O . GLY A 1 196 ? 15.472 -10.741 -28.742 1.00 91.94 196 GLY A O 1
ATOM 1508 N N . ASP A 1 197 ? 14.646 -10.154 -26.727 1.00 90.31 197 ASP A N 1
ATOM 1509 C CA . ASP A 1 197 ? 14.723 -11.495 -26.130 1.00 90.31 197 ASP A CA 1
ATOM 1510 C C . ASP A 1 197 ? 13.747 -12.472 -26.796 1.00 90.31 197 ASP A C 1
ATOM 1512 O O . ASP A 1 197 ? 14.065 -13.653 -26.958 1.00 90.31 197 ASP A O 1
ATOM 1516 N N . CYS A 1 198 ? 12.592 -11.964 -27.239 1.00 94.31 198 CYS A N 1
ATOM 1517 C CA . CYS A 1 198 ? 11.576 -12.736 -27.950 1.00 94.31 198 CYS A CA 1
ATOM 1518 C C . CYS A 1 198 ? 11.685 -12.624 -29.478 1.00 94.31 198 CYS A C 1
ATOM 1520 O O . CYS A 1 198 ? 10.931 -13.277 -30.200 1.00 94.31 198 CYS A O 1
ATOM 1522 N N . GLY A 1 199 ? 12.620 -11.819 -29.998 1.00 94.50 199 GLY A N 1
ATOM 1523 C CA . GLY A 1 199 ? 12.700 -11.505 -31.428 1.00 94.50 199 GLY A CA 1
ATOM 1524 C C . GLY A 1 199 ? 11.491 -10.706 -31.934 1.00 94.50 199 GLY A C 1
ATOM 1525 O O . GLY A 1 199 ? 11.112 -10.840 -33.100 1.00 94.50 199 GLY A O 1
ATOM 1526 N N . GLN A 1 200 ? 10.879 -9.915 -31.054 1.00 95.25 200 GLN A N 1
ATOM 1527 C CA . GLN A 1 200 ? 9.658 -9.140 -31.266 1.00 95.25 200 GLN A CA 1
ATOM 1528 C C . GLN A 1 200 ? 9.947 -7.627 -31.182 1.00 95.25 200 GLN A C 1
ATOM 1530 O O . GLN A 1 200 ? 11.090 -7.203 -30.993 1.00 95.25 200 GLN A O 1
ATOM 1535 N N . GLY A 1 201 ? 8.915 -6.806 -31.406 1.00 95.38 201 GLY A N 1
ATOM 1536 C CA . GLY A 1 201 ? 8.982 -5.362 -31.161 1.00 95.38 201 GLY A CA 1
ATOM 1537 C C . GLY A 1 201 ? 8.880 -5.037 -29.670 1.00 95.38 201 GLY A C 1
ATOM 1538 O O . GLY A 1 201 ? 8.896 -5.937 -28.846 1.00 95.38 201 GLY A O 1
ATOM 1539 N N . ASN A 1 202 ? 8.752 -3.756 -29.336 1.00 96.62 202 ASN A N 1
ATOM 1540 C CA . ASN A 1 202 ? 8.422 -3.281 -27.991 1.00 96.62 202 ASN A CA 1
ATOM 1541 C C . ASN A 1 202 ? 7.283 -2.261 -28.064 1.00 96.62 202 ASN A C 1
ATOM 1543 O O . ASN A 1 202 ? 6.988 -1.717 -29.136 1.00 96.62 202 ASN A O 1
ATOM 1547 N N . THR A 1 203 ? 6.683 -1.977 -26.913 1.00 97.75 203 THR A N 1
ATOM 1548 C CA . THR A 1 203 ? 5.654 -0.949 -26.759 1.00 97.75 203 THR A CA 1
ATOM 1549 C C . THR A 1 203 ? 6.303 0.349 -26.278 1.00 97.75 203 THR A C 1
ATOM 1551 O O . THR A 1 203 ? 6.880 0.410 -25.195 1.00 97.75 203 THR A O 1
ATOM 1554 N N . ALA A 1 204 ? 6.219 1.422 -27.069 1.00 97.56 204 ALA A N 1
ATOM 1555 C CA . ALA A 1 204 ? 6.693 2.738 -26.638 1.00 97.56 204 ALA A CA 1
ATOM 1556 C C . ALA A 1 204 ? 5.751 3.333 -25.580 1.00 97.56 204 ALA A C 1
ATOM 1558 O O . ALA A 1 204 ? 4.547 3.437 -25.814 1.00 97.56 204 ALA A O 1
ATOM 1559 N N . VAL A 1 205 ? 6.309 3.770 -24.448 1.00 98.06 205 VAL A N 1
ATOM 1560 C CA . VAL A 1 205 ? 5.549 4.316 -23.313 1.00 98.06 205 VAL A CA 1
ATOM 1561 C C . VAL A 1 205 ? 6.071 5.688 -22.884 1.00 98.06 205 VAL A C 1
ATOM 1563 O O . VAL A 1 205 ? 7.169 6.110 -23.249 1.00 98.06 205 VAL A O 1
ATOM 1566 N N . SER A 1 206 ? 5.264 6.414 -22.112 1.00 97.75 206 SER A N 1
ATOM 1567 C CA . SER A 1 206 ? 5.562 7.767 -21.624 1.00 97.75 206 SER A CA 1
ATOM 1568 C C . SER A 1 206 ? 5.332 7.866 -20.122 1.00 97.75 206 SER A C 1
ATOM 1570 O O . SER A 1 206 ? 4.444 7.205 -19.588 1.00 97.75 206 SER A O 1
ATOM 1572 N N . LEU A 1 207 ? 6.100 8.730 -19.455 1.00 98.56 207 LEU A N 1
ATOM 1573 C CA . LEU A 1 207 ? 5.901 9.036 -18.040 1.00 98.56 207 LEU A CA 1
ATOM 1574 C C . LEU A 1 207 ? 4.504 9.620 -17.788 1.00 98.56 207 LEU A C 1
ATOM 1576 O O . LEU A 1 207 ? 4.007 10.439 -18.564 1.00 98.56 207 LEU A O 1
ATOM 1580 N N . GLY A 1 208 ? 3.901 9.232 -16.668 1.00 98.06 208 GLY A N 1
ATOM 1581 C CA . GLY A 1 208 ? 2.642 9.775 -16.180 1.00 98.06 208 GLY A CA 1
ATOM 1582 C C . GLY A 1 208 ? 1.404 9.359 -16.979 1.00 98.06 208 GLY A C 1
ATOM 1583 O O . GLY A 1 208 ? 0.372 10.023 -16.863 1.00 98.06 208 GLY A O 1
ATOM 1584 N N . VAL A 1 209 ? 1.497 8.294 -17.779 1.00 98.06 209 VAL A N 1
ATOM 1585 C CA . VAL A 1 209 ? 0.395 7.718 -18.564 1.00 98.06 209 VAL A CA 1
ATOM 1586 C C . VAL A 1 209 ? 0.256 6.239 -18.211 1.00 98.06 209 VAL A C 1
ATOM 1588 O O . VAL A 1 209 ? 1.259 5.533 -18.140 1.00 98.06 209 VAL A O 1
ATOM 1591 N N . ASP A 1 210 ? -0.977 5.785 -17.994 1.00 97.50 210 ASP A N 1
ATOM 1592 C CA . ASP A 1 210 ? -1.287 4.373 -17.764 1.00 97.50 210 ASP A CA 1
ATOM 1593 C C . ASP A 1 210 ? -1.315 3.593 -19.084 1.00 97.50 210 ASP A C 1
ATOM 1595 O O . ASP A 1 210 ? -1.944 4.027 -20.056 1.00 97.50 210 ASP A O 1
ATOM 1599 N N . TYR A 1 211 ? -0.682 2.420 -19.092 1.00 97.50 211 TYR A N 1
ATOM 1600 C CA . TYR A 1 211 ? -0.708 1.465 -20.198 1.00 97.50 211 TYR A CA 1
ATOM 1601 C C . TYR A 1 211 ? -1.293 0.142 -19.713 1.00 97.50 211 TYR A C 1
ATOM 1603 O O . TYR A 1 211 ? -0.728 -0.500 -18.834 1.00 97.50 211 TYR A O 1
ATOM 1611 N N . ILE A 1 212 ? -2.431 -0.247 -20.279 1.00 95.81 212 ILE A N 1
ATOM 1612 C CA . ILE A 1 212 ? -3.064 -1.547 -20.074 1.00 95.81 212 ILE A CA 1
ATOM 1613 C C . ILE A 1 212 ? -2.271 -2.596 -20.852 1.00 95.81 212 ILE A C 1
ATOM 1615 O O . ILE A 1 212 ? -2.045 -2.427 -22.055 1.00 95.81 212 ILE A O 1
ATOM 1619 N N . ALA A 1 213 ? -1.894 -3.655 -20.149 1.00 94.69 213 ALA A N 1
ATOM 1620 C CA . ALA A 1 213 ? -1.106 -4.770 -20.635 1.00 94.69 213 ALA A CA 1
ATOM 1621 C C . ALA A 1 213 ? -1.668 -6.109 -20.132 1.00 94.69 213 ALA A C 1
ATOM 1623 O O . ALA A 1 213 ? -2.464 -6.137 -19.186 1.00 94.69 213 ALA A O 1
ATOM 1624 N N . ASN A 1 214 ? -1.273 -7.220 -20.748 1.00 93.31 214 ASN A N 1
ATOM 1625 C CA . ASN A 1 214 ? -1.717 -8.559 -20.376 1.00 93.31 214 ASN A CA 1
ATOM 1626 C C . ASN A 1 214 ? -0.534 -9.504 -20.195 1.00 93.31 214 ASN A C 1
ATOM 1628 O O . ASN A 1 214 ? 0.323 -9.610 -21.052 1.00 93.31 214 ASN A O 1
ATOM 1632 N N . VAL A 1 215 ? -0.561 -10.302 -19.125 1.00 91.81 215 VAL A N 1
ATOM 1633 C CA . VAL A 1 215 ? 0.407 -11.388 -18.955 1.00 91.81 215 VAL A CA 1
ATOM 1634 C C . VAL A 1 215 ? 0.323 -12.360 -20.129 1.00 91.81 215 VAL A C 1
ATOM 1636 O O . VAL A 1 215 ? -0.662 -13.093 -20.279 1.00 91.81 215 VAL A O 1
ATOM 1639 N N . ASP A 1 216 ? 1.401 -12.444 -20.891 1.00 91.31 216 ASP A N 1
ATOM 1640 C CA . ASP A 1 216 ? 1.532 -13.399 -21.978 1.00 91.31 216 ASP A CA 1
ATOM 1641 C C . ASP A 1 216 ? 1.445 -14.862 -21.523 1.00 91.31 216 ASP A C 1
ATOM 1643 O O . ASP A 1 216 ? 2.140 -15.321 -20.611 1.00 91.31 216 ASP A O 1
ATOM 1647 N N . SER A 1 217 ? 0.651 -15.653 -22.250 1.00 92.38 217 SER A N 1
ATOM 1648 C CA . SER A 1 217 ? 0.585 -17.113 -22.063 1.00 92.38 217 SER A CA 1
ATOM 1649 C C . SER A 1 217 ? 1.751 -17.880 -22.708 1.00 92.38 217 SER A C 1
ATOM 1651 O O . SER A 1 217 ? 1.902 -19.088 -22.500 1.00 92.38 217 SER A O 1
ATOM 1653 N N . ASP A 1 218 ? 2.594 -17.176 -23.468 1.00 92.44 218 ASP A N 1
ATOM 1654 C CA . ASP A 1 218 ? 3.734 -17.739 -24.195 1.00 92.44 218 ASP A CA 1
ATOM 1655 C C . ASP A 1 218 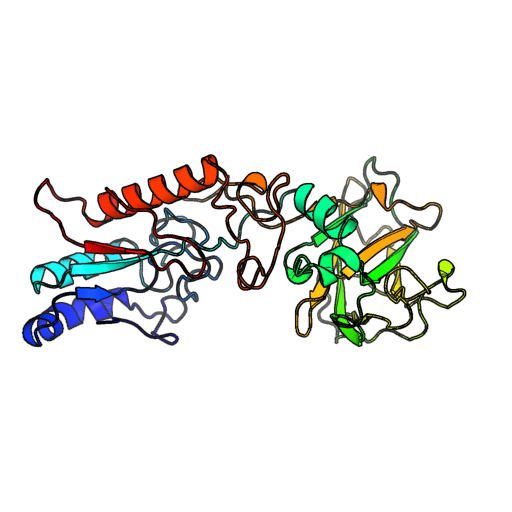? 4.896 -18.127 -23.266 1.00 92.44 218 ASP A C 1
ATOM 1657 O O . ASP A 1 218 ? 5.747 -18.933 -23.656 1.00 92.44 218 ASP A O 1
ATOM 1661 N N . TYR A 1 219 ? 4.919 -17.625 -22.022 1.00 93.94 219 TYR A N 1
ATOM 1662 C CA . TYR A 1 219 ? 5.795 -18.112 -20.954 1.00 93.94 219 TYR A CA 1
ATOM 1663 C C . TYR A 1 219 ? 5.046 -19.081 -20.032 1.00 93.94 219 TYR A C 1
ATOM 1665 O O . TYR A 1 219 ? 4.170 -18.699 -19.255 1.00 93.94 219 TYR A O 1
ATOM 1673 N N . ASN A 1 220 ? 5.417 -20.360 -20.093 1.00 95.56 220 ASN A N 1
ATOM 1674 C CA . ASN A 1 220 ? 4.776 -21.425 -19.331 1.00 95.56 220 ASN A CA 1
ATOM 1675 C C . ASN A 1 220 ? 5.794 -22.175 -18.467 1.00 95.56 220 ASN A C 1
ATOM 1677 O O . ASN A 1 220 ? 6.635 -22.922 -18.980 1.00 95.56 220 ASN A O 1
ATOM 1681 N N . CYS A 1 221 ? 5.711 -21.965 -17.152 1.00 95.19 221 CYS A N 1
ATOM 1682 C CA . CYS A 1 221 ? 6.487 -22.666 -16.129 1.00 95.19 221 CYS A CA 1
ATOM 1683 C C . CYS A 1 221 ? 7.986 -22.803 -16.464 1.00 95.19 221 CYS A C 1
ATOM 1685 O O . CYS A 1 221 ? 8.568 -23.885 -16.354 1.00 95.19 221 CYS A O 1
ATOM 1687 N N . GLY A 1 222 ? 8.621 -21.702 -16.881 1.00 92.12 222 GLY A N 1
ATOM 1688 C CA . GLY A 1 222 ? 10.056 -21.657 -17.180 1.00 92.12 222 GLY A CA 1
ATOM 1689 C C . GLY A 1 222 ? 10.437 -21.796 -18.656 1.00 92.12 222 GLY A C 1
ATOM 1690 O O . GLY A 1 222 ? 11.628 -21.765 -18.962 1.00 92.12 222 GLY A O 1
ATOM 1691 N N . SER A 1 223 ? 9.473 -21.946 -19.568 1.00 92.75 223 SER A N 1
ATOM 1692 C CA . SER A 1 223 ? 9.722 -22.113 -21.009 1.00 92.75 223 SER A CA 1
ATOM 1693 C C . SER A 1 223 ? 8.957 -21.095 -21.850 1.00 92.75 223 SER A C 1
ATOM 1695 O O . SER A 1 223 ? 7.812 -20.796 -21.542 1.00 92.75 223 SER A O 1
ATOM 1697 N N . GLY A 1 224 ? 9.569 -20.631 -22.944 1.00 92.50 224 GLY A N 1
ATOM 1698 C CA . GLY A 1 224 ? 8.974 -19.664 -23.872 1.00 92.50 224 GLY A CA 1
ATOM 1699 C C . GLY A 1 224 ? 9.360 -18.213 -23.575 1.00 92.50 224 GLY A C 1
ATOM 1700 O O . GLY A 1 224 ? 10.252 -17.961 -22.763 1.00 92.50 224 GLY A O 1
ATOM 1701 N N . CYS A 1 225 ? 8.733 -17.276 -24.281 1.00 85.00 225 CYS A N 1
ATOM 1702 C CA . CYS A 1 225 ? 9.045 -15.852 -24.228 1.00 85.00 225 CYS A CA 1
ATOM 1703 C C . CYS A 1 225 ? 7.723 -15.094 -24.128 1.00 85.00 225 CYS A C 1
ATOM 1705 O O . CYS A 1 225 ? 7.039 -14.946 -25.127 1.00 85.00 225 CYS A O 1
ATOM 1707 N N . GLY A 1 226 ? 7.323 -14.770 -22.903 1.00 93.06 226 GLY A N 1
ATOM 1708 C CA . GLY A 1 226 ? 6.107 -14.023 -22.586 1.00 93.06 226 GLY A CA 1
ATOM 1709 C C . GLY A 1 226 ? 6.519 -12.812 -21.778 1.00 93.06 226 GLY A C 1
ATOM 1710 O O . GLY A 1 226 ? 6.403 -12.827 -20.557 1.00 93.06 226 GLY A O 1
ATOM 1711 N N . ILE A 1 227 ? 7.229 -11.912 -22.447 1.00 96.50 227 ILE A N 1
ATOM 1712 C CA . ILE A 1 227 ? 7.758 -10.673 -21.889 1.00 96.50 227 ILE A CA 1
ATOM 1713 C C . ILE A 1 227 ? 6.947 -9.563 -22.525 1.00 96.50 227 ILE A C 1
ATOM 1715 O O . ILE A 1 227 ? 6.796 -9.583 -23.738 1.00 96.50 227 ILE A O 1
ATOM 1719 N N . ASP A 1 228 ? 6.606 -8.562 -21.729 1.00 96.69 228 ASP A N 1
ATOM 1720 C CA . ASP A 1 228 ? 6.158 -7.269 -22.208 1.00 96.69 228 ASP A CA 1
ATOM 1721 C C . ASP A 1 228 ? 7.336 -6.293 -22.108 1.00 96.69 228 ASP A C 1
ATOM 1723 O O . ASP A 1 228 ? 7.789 -5.949 -21.008 1.00 96.69 228 ASP A O 1
ATOM 1727 N N . GLU A 1 229 ? 7.918 -5.886 -23.243 1.00 97.81 229 GLU A N 1
ATOM 1728 C CA . GLU A 1 229 ? 9.007 -4.903 -23.267 1.00 97.81 229 GLU A CA 1
ATOM 1729 C C . GLU A 1 229 ? 8.450 -3.494 -23.511 1.00 97.81 229 GLU A C 1
ATOM 1731 O O . GLU A 1 229 ? 7.998 -3.147 -24.605 1.00 97.81 229 GLU A O 1
ATOM 1736 N N . PHE A 1 230 ? 8.557 -2.640 -22.493 1.00 98.31 230 PHE A N 1
ATOM 1737 C CA . PHE A 1 230 ? 8.181 -1.232 -22.558 1.00 98.31 230 PHE A CA 1
ATOM 1738 C C . PHE A 1 230 ? 9.402 -0.348 -22.816 1.00 98.31 230 PHE A C 1
ATOM 1740 O O . PHE A 1 230 ? 10.335 -0.295 -22.011 1.00 98.31 230 PHE A O 1
ATOM 1747 N N . ALA A 1 231 ? 9.385 0.395 -23.921 1.00 98.19 231 ALA A N 1
ATOM 1748 C CA . ALA A 1 231 ? 10.405 1.376 -24.272 1.00 98.19 231 ALA A CA 1
ATOM 1749 C C . ALA A 1 231 ? 10.024 2.765 -23.729 1.00 98.19 231 ALA A C 1
ATOM 1751 O O . ALA A 1 231 ? 9.293 3.528 -24.367 1.00 98.19 231 ALA A O 1
ATOM 1752 N N . LEU A 1 232 ? 10.536 3.100 -22.544 1.00 98.50 232 LEU A N 1
ATOM 1753 C CA . LEU A 1 232 ? 10.319 4.374 -21.860 1.00 98.50 232 LEU A CA 1
ATOM 1754 C C . LEU A 1 232 ? 11.427 5.371 -22.215 1.00 98.50 232 LEU A C 1
ATOM 1756 O O . LEU A 1 232 ? 12.569 5.245 -21.764 1.00 98.50 232 LEU A O 1
ATOM 1760 N N . ASN A 1 233 ? 11.102 6.388 -23.013 1.00 98.00 233 ASN A N 1
ATOM 1761 C CA . ASN A 1 233 ? 12.046 7.462 -23.313 1.00 98.00 233 ASN A CA 1
ATOM 1762 C C . ASN A 1 233 ? 12.110 8.472 -22.158 1.00 98.00 233 ASN A C 1
ATOM 1764 O O . ASN A 1 233 ? 11.093 9.042 -21.776 1.00 98.00 233 ASN A O 1
ATOM 1768 N N . ILE A 1 234 ? 13.315 8.708 -21.639 1.00 98.12 234 ILE A N 1
ATOM 1769 C CA . ILE A 1 234 ? 13.604 9.703 -20.607 1.00 98.12 234 ILE A CA 1
ATOM 1770 C C . ILE A 1 234 ? 14.501 10.780 -21.212 1.00 98.12 234 ILE A C 1
ATOM 1772 O O . ILE A 1 234 ? 15.611 10.505 -21.677 1.00 98.12 234 ILE A O 1
ATOM 1776 N N . SER A 1 235 ? 14.041 12.025 -21.174 1.00 97.81 235 SER A N 1
ATOM 1777 C CA . SER A 1 235 ? 14.805 13.200 -21.580 1.00 97.81 235 SER A CA 1
ATOM 1778 C C . SER A 1 235 ? 15.433 13.910 -20.376 1.00 97.81 235 SER A C 1
ATOM 1780 O O . SER A 1 235 ? 15.094 13.663 -19.221 1.00 97.81 235 SER A O 1
ATOM 1782 N N . ALA A 1 236 ? 16.358 14.838 -20.632 1.00 97.50 236 ALA A N 1
ATOM 1783 C CA . ALA A 1 236 ? 17.026 15.595 -19.571 1.00 97.50 236 ALA A CA 1
ATOM 1784 C C . ALA A 1 236 ? 16.092 16.543 -18.789 1.00 97.50 236 ALA A C 1
ATOM 1786 O O . ALA A 1 236 ? 16.491 17.035 -17.737 1.00 97.50 236 ALA A O 1
ATOM 1787 N N . SER A 1 237 ? 14.886 16.832 -19.297 1.00 97.81 237 SER A N 1
ATOM 1788 C CA . SER A 1 237 ? 13.876 17.630 -18.585 1.00 97.81 237 SER A CA 1
ATOM 1789 C C . SER A 1 237 ? 12.962 16.802 -17.690 1.00 97.81 237 SER A C 1
ATOM 1791 O O . SER A 1 237 ? 12.235 17.382 -16.889 1.00 97.81 237 SER A O 1
ATOM 1793 N N . ASP A 1 238 ? 12.993 15.475 -17.811 1.00 98.38 238 ASP A N 1
ATOM 1794 C CA . ASP A 1 238 ? 12.040 14.602 -17.125 1.00 98.38 238 ASP A CA 1
ATOM 1795 C C . ASP A 1 238 ? 12.490 14.214 -15.719 1.00 98.38 238 ASP A C 1
ATOM 1797 O O . ASP A 1 238 ? 11.773 13.504 -15.024 1.00 98.38 238 ASP A O 1
ATOM 1801 N N . TYR A 1 239 ? 13.677 14.638 -15.287 1.00 98.38 239 TYR A N 1
ATOM 1802 C CA . TYR A 1 239 ? 14.216 14.285 -13.981 1.00 98.38 239 TYR A CA 1
ATOM 1803 C C . TYR A 1 239 ? 15.221 15.320 -13.469 1.00 98.38 239 TYR A C 1
ATOM 1805 O O . TYR A 1 239 ? 15.835 16.072 -14.231 1.00 98.38 239 TYR A O 1
ATOM 1813 N N . ASN A 1 240 ? 15.444 15.330 -12.158 1.00 97.88 240 ASN A N 1
ATOM 1814 C CA . ASN A 1 240 ? 16.492 16.126 -11.540 1.00 97.88 240 ASN A CA 1
ATOM 1815 C C . ASN A 1 240 ? 17.872 15.489 -11.769 1.00 97.88 240 ASN A C 1
ATOM 1817 O O . ASN A 1 240 ? 18.222 14.467 -11.178 1.00 97.88 240 ASN A O 1
ATOM 1821 N N . ALA A 1 241 ? 18.713 16.148 -12.569 1.00 96.88 241 ALA A N 1
ATOM 1822 C CA . ALA A 1 241 ? 20.065 15.678 -12.866 1.00 96.88 241 ALA A CA 1
ATOM 1823 C C . ALA A 1 241 ? 20.966 15.503 -11.624 1.00 96.88 241 ALA A C 1
ATOM 1825 O O . ALA A 1 241 ? 21.924 14.733 -11.687 1.00 96.88 241 ALA A O 1
ATOM 1826 N N . ALA A 1 242 ? 20.680 16.175 -10.500 1.00 97.06 242 ALA A N 1
ATOM 1827 C CA . ALA A 1 242 ? 21.425 16.004 -9.249 1.00 97.06 242 ALA A CA 1
ATOM 1828 C C . ALA A 1 242 ? 21.096 14.690 -8.510 1.00 97.06 242 ALA A C 1
ATOM 1830 O O . ALA A 1 242 ? 21.881 14.262 -7.665 1.00 97.06 242 ALA A O 1
ATOM 1831 N N . GLY A 1 243 ? 19.972 14.051 -8.840 1.00 97.25 243 GLY A N 1
ATOM 1832 C CA . GLY A 1 243 ? 19.484 12.816 -8.231 1.00 97.25 243 GLY A CA 1
ATOM 1833 C C . GLY A 1 243 ? 17.959 12.756 -8.293 1.00 97.25 243 GLY A C 1
ATOM 1834 O O . GLY A 1 243 ? 17.281 13.668 -7.819 1.00 97.25 243 GLY A O 1
ATOM 1835 N N . ASP A 1 244 ? 17.435 11.691 -8.890 1.00 98.00 244 ASP A N 1
ATOM 1836 C CA . ASP A 1 244 ? 16.009 11.425 -9.064 1.00 98.00 244 ASP A CA 1
ATOM 1837 C C . ASP A 1 244 ? 15.793 9.899 -9.162 1.00 98.00 244 ASP A C 1
ATOM 1839 O O . ASP A 1 244 ? 16.704 9.092 -8.946 1.00 98.00 244 ASP A O 1
ATOM 1843 N N . SER A 1 245 ? 14.577 9.471 -9.459 1.00 98.06 245 SER A N 1
ATOM 1844 C CA . SER A 1 245 ? 14.222 8.072 -9.638 1.00 98.06 245 SER A CA 1
ATOM 1845 C C . SER A 1 245 ? 13.102 7.929 -10.654 1.00 98.06 245 SER A C 1
ATOM 1847 O O . SER A 1 245 ? 12.205 8.766 -10.709 1.00 98.06 245 SER A O 1
ATOM 1849 N N . ILE A 1 246 ? 13.141 6.848 -11.429 1.00 98.62 246 ILE A N 1
ATOM 1850 C CA . ILE A 1 246 ? 11.960 6.354 -12.136 1.00 98.62 246 ILE A CA 1
ATOM 1851 C C . ILE A 1 246 ? 11.222 5.451 -11.154 1.00 98.62 246 ILE A C 1
ATOM 1853 O O . ILE A 1 246 ? 11.789 4.472 -10.673 1.00 98.62 246 ILE A O 1
ATOM 1857 N N . TYR A 1 247 ? 9.979 5.796 -10.849 1.00 98.50 247 TYR A N 1
ATOM 1858 C CA . TYR A 1 247 ? 9.064 4.996 -10.049 1.00 98.50 247 TYR A CA 1
ATOM 1859 C C . TYR A 1 247 ? 8.154 4.235 -11.003 1.00 98.50 247 TYR A C 1
ATOM 1861 O O . TYR A 1 247 ? 7.461 4.872 -11.794 1.00 98.50 247 TYR A O 1
ATOM 1869 N N . ILE A 1 248 ? 8.149 2.909 -10.925 1.00 98.50 248 ILE A N 1
ATOM 1870 C CA . ILE A 1 248 ? 7.337 2.025 -11.762 1.00 98.50 248 ILE A CA 1
ATOM 1871 C C . ILE A 1 248 ? 6.321 1.303 -10.879 1.00 98.50 248 ILE A C 1
ATOM 1873 O O . ILE A 1 248 ? 6.651 0.819 -9.792 1.00 98.50 248 ILE A O 1
ATOM 1877 N N . TYR A 1 249 ? 5.093 1.228 -11.376 1.00 97.31 249 TYR A N 1
ATOM 1878 C CA . TYR A 1 249 ? 3.950 0.599 -10.735 1.00 97.31 249 TYR A CA 1
ATOM 1879 C C . TYR A 1 249 ? 3.341 -0.408 -11.707 1.00 97.31 249 TYR A C 1
ATOM 1881 O O . TYR A 1 249 ? 3.158 -0.099 -12.887 1.00 97.31 249 TYR A O 1
ATOM 1889 N N . LEU A 1 250 ? 3.041 -1.601 -11.196 1.00 95.31 250 LEU A N 1
ATOM 1890 C CA . LEU A 1 250 ? 2.399 -2.687 -11.933 1.00 95.31 250 LEU A CA 1
ATOM 1891 C C . LEU A 1 250 ? 1.063 -2.983 -11.248 1.00 95.31 250 LEU A C 1
ATOM 1893 O O . LEU A 1 250 ? 0.966 -3.849 -10.378 1.00 95.31 250 LEU A O 1
ATOM 1897 N N . ASN A 1 251 ? 0.036 -2.211 -11.584 1.00 91.50 251 ASN A N 1
ATOM 1898 C CA .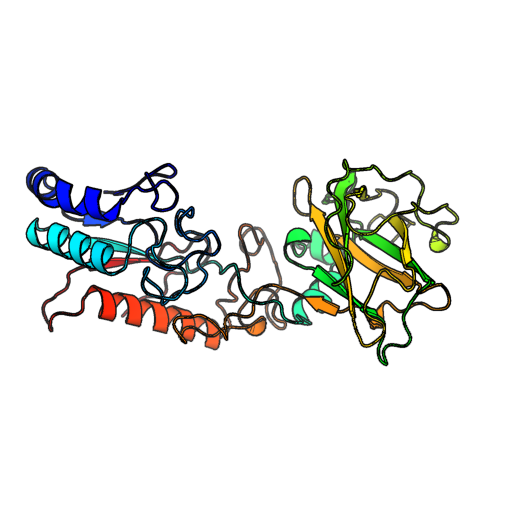 ASN A 1 251 ? -1.241 -2.272 -10.878 1.00 91.50 251 ASN A CA 1
ATOM 1899 C C . ASN A 1 251 ? -2.128 -3.3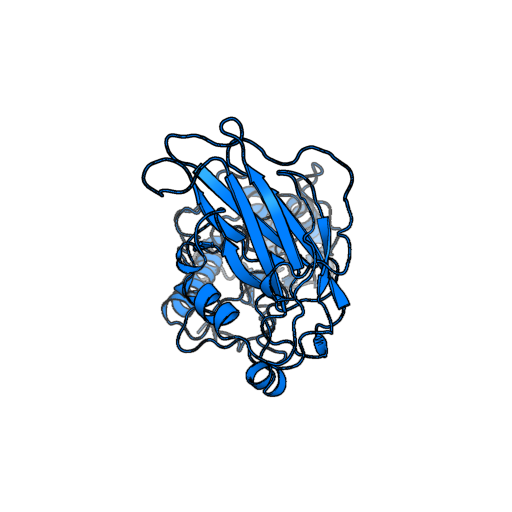62 -11.481 1.00 91.50 251 ASN A C 1
ATOM 1901 O O . ASN A 1 251 ? -2.416 -3.332 -12.673 1.00 91.50 251 ASN A O 1
ATOM 1905 N N . ASN A 1 252 ? -2.604 -4.300 -10.665 1.00 84.69 252 ASN A N 1
ATOM 1906 C CA . ASN A 1 252 ? -3.586 -5.284 -11.120 1.00 84.69 252 ASN A CA 1
ATOM 1907 C C . ASN A 1 252 ? -4.901 -4.569 -11.479 1.00 84.69 252 ASN A C 1
ATOM 1909 O O . ASN A 1 252 ? -5.385 -3.740 -10.707 1.00 84.69 252 ASN A O 1
ATOM 1913 N N . THR A 1 253 ? -5.504 -4.890 -12.625 1.00 79.62 253 THR A N 1
ATOM 1914 C CA . THR A 1 253 ? -6.858 -4.409 -12.979 1.00 79.62 253 THR A CA 1
ATOM 1915 C C . THR A 1 253 ? -7.949 -5.434 -12.646 1.00 79.62 253 THR A C 1
ATOM 1917 O O . THR A 1 253 ? -9.137 -5.187 -12.860 1.00 79.62 253 THR A O 1
ATOM 1920 N N . GLY A 1 254 ? -7.544 -6.569 -12.062 1.00 71.31 254 GLY A N 1
ATOM 1921 C CA . GLY A 1 254 ? -8.381 -7.669 -11.590 1.00 71.31 254 GLY A CA 1
ATOM 1922 C C . GLY A 1 254 ? -7.736 -8.414 -10.413 1.00 71.31 254 GLY A C 1
ATOM 1923 O O . GLY A 1 254 ? -7.210 -7.790 -9.495 1.00 71.31 254 GLY A O 1
ATOM 1924 N N . GLY A 1 255 ? -7.804 -9.751 -10.414 1.00 68.31 255 GLY A N 1
ATOM 1925 C CA . GLY A 1 255 ? -7.180 -10.582 -9.374 1.00 68.31 255 GLY A CA 1
ATOM 1926 C C . GLY A 1 255 ? -5.653 -10.440 -9.322 1.00 68.31 255 GLY A C 1
ATOM 1927 O O . GLY A 1 255 ? -5.034 -9.981 -10.277 1.00 68.31 255 GLY A O 1
ATOM 1928 N N . TYR A 1 256 ? -5.041 -10.851 -8.209 1.00 76.62 256 TYR A N 1
ATOM 1929 C CA . TYR A 1 256 ? -3.590 -10.758 -8.029 1.00 76.62 256 TYR A CA 1
ATOM 1930 C C . TYR A 1 256 ? -2.833 -11.653 -9.017 1.00 76.62 256 TYR A C 1
ATOM 1932 O O . TYR A 1 256 ? -3.129 -12.844 -9.138 1.00 76.62 256 TYR A O 1
ATOM 1940 N N . SER A 1 257 ? -1.837 -11.072 -9.680 1.00 84.56 257 SER A N 1
ATOM 1941 C CA . SER A 1 257 ? -0.884 -11.759 -10.552 1.00 84.56 257 SER A CA 1
ATOM 1942 C C . SER A 1 257 ? 0.543 -11.608 -10.011 1.00 84.56 257 SER A C 1
ATOM 1944 O O . SER A 1 257 ? 0.787 -10.906 -9.028 1.00 84.56 257 SER A O 1
ATOM 1946 N N . ASP A 1 258 ? 1.485 -12.324 -10.613 1.00 92.25 258 ASP A N 1
ATOM 1947 C CA . ASP A 1 258 ? 2.860 -12.498 -10.155 1.00 92.25 258 ASP A CA 1
ATOM 1948 C C . ASP A 1 258 ? 3.878 -11.739 -11.015 1.00 92.25 258 ASP A C 1
ATOM 1950 O O . ASP A 1 258 ? 4.957 -12.247 -11.333 1.00 92.25 258 ASP A O 1
ATOM 1954 N N . HIS A 1 259 ? 3.506 -10.520 -11.406 1.00 92.31 259 HIS A N 1
ATOM 1955 C CA . HIS A 1 259 ? 4.326 -9.652 -12.239 1.00 92.31 259 HIS A C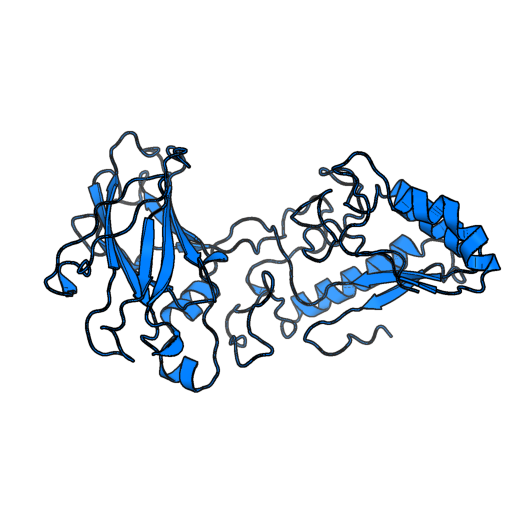A 1
ATOM 1956 C C . HIS A 1 259 ? 5.697 -9.392 -11.615 1.00 92.31 259 HIS A C 1
ATOM 1958 O O . HIS A 1 259 ? 5.806 -9.045 -10.438 1.00 92.31 259 HIS A O 1
ATOM 1964 N N . ASP A 1 260 ? 6.725 -9.484 -12.447 1.00 94.00 260 ASP A N 1
ATOM 1965 C CA . ASP A 1 260 ? 8.093 -9.127 -12.108 1.00 94.00 260 ASP A CA 1
ATOM 1966 C C . ASP A 1 260 ? 8.707 -8.302 -13.240 1.00 94.00 260 ASP A C 1
ATOM 1968 O O . ASP A 1 260 ? 8.440 -8.552 -14.421 1.00 94.00 260 ASP A O 1
ATOM 1972 N N . ILE A 1 261 ? 9.559 -7.343 -12.876 1.00 96.00 261 ILE A N 1
ATOM 1973 C CA . ILE A 1 261 ? 10.449 -6.696 -13.832 1.00 96.00 261 ILE A CA 1
ATOM 1974 C C . ILE A 1 261 ? 11.678 -7.591 -13.949 1.00 96.00 261 ILE A C 1
ATOM 1976 O O . ILE A 1 261 ? 12.557 -7.566 -13.098 1.00 96.00 261 ILE A O 1
ATOM 1980 N N . VAL A 1 262 ? 11.739 -8.401 -15.003 1.00 95.12 262 VAL A N 1
ATOM 1981 C CA . VAL A 1 262 ? 12.775 -9.434 -15.172 1.00 95.12 262 VAL A CA 1
ATOM 1982 C C . VAL A 1 262 ? 14.051 -8.928 -15.838 1.00 95.12 262 VAL A C 1
ATOM 1984 O O . VAL A 1 262 ? 15.036 -9.663 -15.915 1.00 95.12 262 VAL A O 1
ATOM 1987 N N . GLY A 1 263 ? 14.037 -7.694 -16.339 1.00 95.94 263 GLY A N 1
ATOM 1988 C CA . GLY A 1 263 ? 15.205 -7.043 -16.914 1.00 95.94 263 GLY A CA 1
ATOM 1989 C C . GLY A 1 263 ? 14.954 -5.572 -17.216 1.00 95.94 263 GLY A C 1
ATOM 1990 O O . GLY A 1 263 ? 13.850 -5.185 -17.604 1.00 95.94 263 GLY A O 1
ATOM 1991 N N . ILE A 1 264 ? 15.999 -4.750 -17.100 1.00 97.19 264 ILE A N 1
ATOM 1992 C CA . ILE A 1 264 ? 15.937 -3.331 -17.466 1.00 97.19 264 ILE A CA 1
ATOM 1993 C C . ILE A 1 264 ? 17.199 -2.946 -18.216 1.00 97.19 264 ILE A C 1
ATOM 1995 O O . ILE A 1 264 ? 18.289 -2.977 -17.659 1.00 97.19 264 ILE A O 1
ATOM 1999 N N . TRP A 1 265 ? 17.060 -2.499 -19.460 1.00 97.50 265 TRP A N 1
ATOM 2000 C CA . TRP A 1 265 ? 18.182 -1.971 -20.232 1.00 97.50 265 TRP A CA 1
ATOM 2001 C C . TRP A 1 265 ? 18.145 -0.451 -20.279 1.00 97.50 265 TRP A C 1
ATOM 2003 O O . TRP A 1 265 ? 17.207 0.122 -20.819 1.00 97.50 265 TRP A O 1
ATOM 2013 N N . ASN A 1 266 ? 19.205 0.221 -19.827 1.00 95.94 266 ASN A N 1
ATOM 2014 C CA . ASN A 1 266 ? 19.335 1.686 -19.913 1.00 95.94 266 ASN A CA 1
ATOM 2015 C C . ASN A 1 266 ? 19.821 2.173 -21.301 1.00 95.94 266 ASN A C 1
ATOM 2017 O O . ASN A 1 266 ? 20.529 3.175 -21.436 1.00 95.94 266 ASN A O 1
ATOM 2021 N N . GLY A 1 267 ? 19.523 1.410 -22.352 1.00 90.56 267 GLY A N 1
ATOM 2022 C CA . GLY A 1 267 ? 20.004 1.631 -23.717 1.00 90.56 267 GLY A CA 1
ATOM 2023 C C . GLY A 1 267 ? 21.431 1.139 -23.996 1.00 90.56 267 GLY A C 1
ATOM 2024 O O . GLY A 1 267 ? 21.790 1.001 -25.163 1.00 90.56 267 GLY A O 1
ATOM 2025 N N . THR A 1 268 ? 22.240 0.836 -22.971 1.00 90.25 268 THR A N 1
ATOM 2026 C CA . THR A 1 268 ? 23.616 0.326 -23.163 1.00 90.25 268 THR A CA 1
ATOM 2027 C C . THR A 1 268 ? 23.910 -0.982 -22.448 1.00 90.25 268 THR A C 1
ATOM 2029 O O . THR A 1 268 ? 24.653 -1.807 -22.978 1.00 90.25 268 THR A O 1
ATOM 2032 N N . MET A 1 269 ? 23.338 -1.184 -21.266 1.00 94.88 269 MET A N 1
ATOM 2033 C CA . MET A 1 269 ? 23.548 -2.381 -20.464 1.00 94.88 269 MET A CA 1
ATOM 2034 C C . MET A 1 269 ? 22.291 -2.739 -19.683 1.00 94.88 269 MET A C 1
ATOM 2036 O O . MET A 1 269 ? 21.442 -1.880 -19.432 1.00 94.88 269 MET A O 1
ATOM 2040 N N . ASP A 1 270 ? 22.226 -4.001 -19.277 1.00 96.00 270 ASP A N 1
ATOM 2041 C CA . ASP A 1 270 ? 21.268 -4.473 -18.289 1.00 96.00 270 ASP A CA 1
ATOM 2042 C C . ASP A 1 270 ? 21.631 -3.917 -16.901 1.00 96.00 270 ASP A C 1
ATOM 2044 O O . ASP A 1 270 ? 22.773 -4.037 -16.443 1.00 96.00 270 ASP A O 1
ATOM 2048 N N . ILE A 1 271 ? 20.660 -3.279 -16.260 1.00 97.00 271 ILE A N 1
ATOM 2049 C CA . ILE A 1 271 ? 20.744 -2.658 -14.939 1.00 97.00 271 ILE A CA 1
ATOM 2050 C C . ILE A 1 271 ? 19.709 -3.237 -13.970 1.00 97.00 271 ILE A C 1
ATOM 2052 O O . ILE A 1 271 ? 19.429 -2.605 -12.955 1.00 97.00 271 ILE A O 1
ATOM 2056 N N . GLN A 1 272 ? 19.161 -4.428 -14.239 1.00 95.06 272 GLN A N 1
ATOM 2057 C CA . GLN A 1 272 ? 18.199 -5.091 -13.351 1.00 95.06 272 GLN A CA 1
ATOM 2058 C C . GLN A 1 272 ? 18.662 -5.120 -11.887 1.00 95.06 272 GLN A C 1
ATOM 2060 O O . GLN A 1 272 ? 17.888 -4.845 -10.981 1.00 95.06 272 GLN A O 1
ATOM 2065 N N . SER A 1 273 ? 19.955 -5.351 -11.643 1.00 94.81 273 SER A N 1
ATOM 2066 C CA . SER A 1 273 ? 20.527 -5.377 -10.289 1.00 94.81 273 SER A CA 1
ATOM 2067 C C . SER A 1 273 ? 20.530 -4.022 -9.561 1.00 94.81 273 SER A C 1
ATOM 2069 O O . SER A 1 273 ? 21.054 -3.930 -8.455 1.00 94.81 273 SER A O 1
ATOM 2071 N N . GLN A 1 274 ? 20.085 -2.944 -10.211 1.00 95.81 274 GLN A N 1
ATOM 2072 C CA . GLN A 1 274 ? 19.951 -1.605 -9.628 1.00 95.81 274 GLN A CA 1
ATOM 2073 C C . GLN A 1 274 ? 18.499 -1.267 -9.270 1.00 95.81 274 GLN A C 1
ATOM 2075 O O . GLN A 1 274 ? 18.253 -0.188 -8.729 1.00 95.81 274 GLN A O 1
ATOM 2080 N N . VAL A 1 275 ? 17.548 -2.148 -9.595 1.00 96.69 275 VAL A N 1
ATOM 2081 C CA . VAL A 1 275 ? 16.139 -1.978 -9.245 1.00 96.69 275 VAL A CA 1
ATOM 2082 C C . VAL A 1 275 ? 15.985 -2.123 -7.738 1.00 96.69 275 VAL A C 1
ATOM 2084 O O . VAL A 1 275 ? 16.498 -3.061 -7.139 1.00 96.69 275 VAL A O 1
ATOM 2087 N N . ILE A 1 276 ? 15.280 -1.181 -7.118 1.00 97.75 276 ILE A N 1
ATOM 2088 C CA . ILE A 1 276 ? 14.955 -1.227 -5.693 1.00 97.75 276 ILE A CA 1
ATOM 2089 C C . ILE A 1 276 ? 13.456 -1.466 -5.550 1.00 97.75 276 ILE A C 1
ATOM 2091 O O . ILE A 1 276 ? 12.648 -0.751 -6.141 1.00 97.75 276 ILE A O 1
ATOM 2095 N N . TYR A 1 277 ? 13.092 -2.439 -4.723 1.00 97.38 277 TYR A N 1
ATOM 2096 C CA . TYR A 1 277 ? 11.711 -2.758 -4.384 1.00 97.38 277 TYR A CA 1
ATOM 2097 C C . TYR A 1 277 ? 11.329 -1.987 -3.127 1.00 97.38 277 TYR A C 1
ATOM 2099 O O . TYR A 1 277 ? 12.042 -2.051 -2.120 1.00 97.38 277 TYR A O 1
ATOM 2107 N N . GLN A 1 278 ? 10.224 -1.246 -3.179 1.00 97.75 278 GLN A N 1
ATOM 2108 C CA . GLN A 1 278 ? 9.718 -0.507 -2.028 1.00 97.75 278 GLN A CA 1
ATOM 2109 C C . GLN A 1 278 ? 8.288 -0.892 -1.673 1.00 97.75 278 GLN A C 1
ATOM 2111 O O . GLN A 1 278 ? 7.424 -0.994 -2.545 1.00 97.75 278 GLN A O 1
ATOM 2116 N N . THR A 1 279 ? 8.047 -1.028 -0.372 1.00 97.12 279 THR A N 1
ATOM 2117 C CA . THR A 1 279 ? 6.722 -1.188 0.237 1.00 97.12 279 THR A CA 1
ATOM 2118 C C . THR A 1 279 ? 6.429 -0.012 1.163 1.00 97.12 279 THR A C 1
ATOM 2120 O O . THR A 1 279 ? 7.341 0.705 1.575 1.00 97.12 279 THR A O 1
ATOM 2123 N N . TYR A 1 280 ? 5.155 0.193 1.492 1.00 97.44 280 TYR A N 1
ATOM 2124 C CA . TYR A 1 280 ? 4.692 1.247 2.401 1.00 97.44 280 TYR A CA 1
ATOM 2125 C C . TYR A 1 280 ? 4.526 0.711 3.831 1.00 97.44 280 TYR A C 1
ATOM 2127 O O . TYR A 1 280 ? 3.449 0.775 4.422 1.00 97.44 280 TYR A O 1
ATOM 2135 N N . THR A 1 281 ? 5.597 0.110 4.349 1.00 97.25 281 THR A N 1
ATOM 2136 C CA . THR A 1 281 ? 5.620 -0.641 5.616 1.00 97.25 281 THR A CA 1
ATOM 2137 C C . THR A 1 281 ? 6.394 0.058 6.733 1.00 97.25 281 THR A C 1
ATOM 2139 O O . THR A 1 281 ? 6.500 -0.498 7.826 1.00 97.25 281 THR A O 1
ATOM 2142 N N . ASP A 1 282 ? 6.907 1.270 6.498 1.00 98.25 282 ASP A N 1
ATOM 2143 C CA . ASP A 1 282 ? 7.627 2.026 7.520 1.00 98.25 282 ASP A CA 1
ATOM 2144 C C . ASP A 1 282 ? 6.647 2.844 8.372 1.00 98.25 282 ASP A C 1
ATOM 2146 O O . ASP A 1 282 ? 6.086 3.855 7.951 1.00 98.25 282 ASP A O 1
ATOM 2150 N N . PHE A 1 283 ? 6.441 2.401 9.607 1.00 98.00 283 PHE A N 1
ATOM 2151 C CA . PHE A 1 283 ? 5.592 3.058 10.598 1.00 98.00 283 PHE A CA 1
ATOM 2152 C C . PHE A 1 283 ? 6.411 3.741 11.701 1.00 98.00 283 PHE A C 1
ATOM 2154 O O . PHE A 1 283 ? 5.901 3.994 12.793 1.00 98.00 283 PHE A O 1
ATOM 2161 N N . THR A 1 284 ? 7.687 4.039 11.452 1.00 97.31 284 THR A N 1
ATOM 2162 C CA . THR A 1 284 ? 8.585 4.617 12.466 1.00 97.31 284 THR A CA 1
ATOM 2163 C C . THR A 1 284 ? 8.298 6.093 12.756 1.00 97.31 284 THR A C 1
ATOM 2165 O O . THR A 1 284 ? 8.587 6.563 13.856 1.00 97.31 284 THR A O 1
ATOM 2168 N N . ASN A 1 285 ? 7.672 6.808 11.813 1.00 95.25 285 ASN A N 1
ATOM 2169 C CA . ASN A 1 285 ? 7.387 8.246 11.903 1.00 95.25 285 ASN A CA 1
ATOM 2170 C C . ASN A 1 285 ? 5.905 8.563 12.162 1.00 95.25 285 ASN A C 1
ATOM 2172 O O . ASN A 1 285 ? 5.400 9.603 11.730 1.00 95.25 285 ASN A O 1
ATOM 2176 N N . MET A 1 286 ? 5.181 7.673 12.846 1.00 95.88 286 MET A N 1
ATOM 2177 C CA . MET A 1 286 ? 3.774 7.921 13.166 1.00 95.88 286 MET A CA 1
ATOM 2178 C C . MET A 1 286 ? 3.602 9.146 14.082 1.00 95.88 286 MET A C 1
ATOM 2180 O O . MET A 1 286 ? 4.392 9.319 15.013 1.00 95.88 286 MET A O 1
ATOM 2184 N N . PRO A 1 287 ? 2.578 9.996 13.856 1.00 95.75 287 PRO A N 1
ATOM 2185 C CA . PRO A 1 287 ? 2.320 11.178 14.680 1.00 95.75 287 PRO A CA 1
ATOM 2186 C C . PRO A 1 287 ? 2.198 10.911 16.186 1.00 95.75 287 PRO A C 1
ATOM 2188 O O . PRO A 1 287 ? 2.603 11.766 16.976 1.00 95.75 287 PRO A O 1
ATOM 2191 N N . SER A 1 288 ? 1.681 9.746 16.585 1.00 95.06 288 SER A N 1
ATOM 2192 C CA . SER A 1 288 ? 1.629 9.318 17.989 1.00 95.06 288 SER A CA 1
ATOM 2193 C C . SER A 1 288 ? 3.005 9.090 18.625 1.00 95.06 288 SER A C 1
ATOM 2195 O O . SER A 1 288 ? 3.132 9.089 19.851 1.00 95.06 288 SER A O 1
ATOM 2197 N N . GLY A 1 289 ? 4.041 8.883 17.804 1.00 95.56 289 GLY A N 1
ATOM 2198 C CA . GLY A 1 289 ? 5.385 8.506 18.231 1.00 95.56 289 GLY A CA 1
ATOM 2199 C C . GLY A 1 289 ? 5.485 7.085 18.799 1.00 95.56 289 GLY A C 1
ATOM 2200 O O . GLY A 1 289 ? 6.483 6.770 19.447 1.00 95.56 289 GLY A O 1
ATOM 2201 N N . GLN A 1 290 ? 4.464 6.243 18.601 1.00 95.69 290 GLN A N 1
ATOM 2202 C CA . GLN A 1 290 ? 4.354 4.903 19.184 1.00 95.69 290 GLN A CA 1
ATOM 2203 C C . GLN A 1 290 ? 4.055 3.833 18.124 1.00 95.69 290 GLN A C 1
ATOM 2205 O O . GLN A 1 290 ? 3.674 4.129 16.992 1.00 95.69 290 GLN A O 1
ATOM 2210 N N . GLY A 1 291 ? 4.247 2.562 18.492 1.00 95.25 291 GLY A N 1
ATOM 2211 C CA . GLY A 1 291 ? 3.933 1.429 17.618 1.00 95.25 291 GLY A CA 1
ATOM 2212 C C . GLY A 1 291 ? 4.808 1.344 16.368 1.00 95.25 291 GLY A C 1
ATOM 2213 O O . GLY A 1 291 ? 4.312 0.957 15.312 1.00 95.25 291 GLY A O 1
ATOM 2214 N N . SER A 1 292 ? 6.077 1.745 16.473 1.00 97.06 292 SER A N 1
ATOM 2215 C CA . SER A 1 292 ? 7.042 1.693 15.372 1.00 97.06 292 SER A CA 1
ATOM 2216 C C . SER A 1 292 ? 7.209 0.266 14.845 1.00 97.06 292 SER A C 1
ATOM 2218 O O . SER A 1 292 ? 7.427 -0.667 15.619 1.00 97.06 292 SER A O 1
ATOM 2220 N N . MET A 1 293 ? 7.106 0.115 13.528 1.00 97.56 293 MET A N 1
ATOM 2221 C CA . MET A 1 293 ? 7.307 -1.129 12.786 1.00 97.56 293 MET A CA 1
ATOM 2222 C C . MET A 1 293 ? 7.932 -0.796 11.430 1.00 97.56 293 MET A C 1
ATOM 2224 O O . MET A 1 293 ? 7.764 0.319 10.941 1.00 97.56 293 MET A O 1
ATOM 2228 N N . ASN A 1 294 ? 8.648 -1.745 10.839 1.00 96.94 294 ASN A N 1
ATOM 2229 C CA . ASN A 1 294 ? 9.200 -1.642 9.485 1.00 96.94 294 ASN A CA 1
ATOM 2230 C C . ASN A 1 294 ? 8.945 -2.949 8.724 1.00 96.94 294 ASN A C 1
ATOM 2232 O O . ASN A 1 294 ? 8.271 -3.839 9.247 1.00 96.94 294 ASN A O 1
ATOM 2236 N N . TYR A 1 295 ? 9.500 -3.105 7.522 1.00 95.19 295 TYR A N 1
ATOM 2237 C CA . TYR A 1 295 ? 9.237 -4.264 6.666 1.00 95.19 295 TYR A CA 1
ATOM 2238 C C . TYR A 1 295 ? 9.521 -5.614 7.340 1.00 95.19 295 TYR A C 1
ATOM 2240 O O . TYR A 1 295 ? 8.924 -6.614 6.957 1.00 95.19 295 TYR A O 1
ATOM 2248 N N . LEU A 1 296 ? 10.373 -5.662 8.373 1.00 94.25 296 LEU A N 1
ATOM 2249 C CA . LEU A 1 296 ? 10.642 -6.890 9.126 1.00 94.25 296 LEU A CA 1
ATOM 2250 C C . LEU A 1 296 ? 9.433 -7.379 9.935 1.00 94.25 296 LEU A C 1
ATOM 2252 O O . LEU A 1 296 ? 9.413 -8.522 10.379 1.00 94.25 296 LEU A O 1
ATOM 2256 N N . ASN A 1 297 ? 8.423 -6.537 10.138 1.00 94.44 297 ASN A N 1
ATOM 2257 C CA . ASN A 1 297 ? 7.198 -6.875 10.855 1.00 94.44 297 ASN A CA 1
ATOM 2258 C C . ASN A 1 297 ? 6.076 -7.393 9.947 1.00 94.44 297 ASN A C 1
ATOM 2260 O O . ASN A 1 297 ? 5.028 -7.769 10.469 1.00 94.44 297 ASN A O 1
ATOM 2264 N N . PHE A 1 298 ? 6.274 -7.419 8.625 1.00 93.62 298 PHE A N 1
ATOM 2265 C CA . PHE A 1 298 ? 5.232 -7.727 7.644 1.00 93.62 298 PHE A CA 1
ATOM 2266 C C . PHE A 1 298 ? 5.635 -8.878 6.729 1.00 93.62 298 PHE A C 1
ATOM 2268 O O . PHE A 1 298 ? 6.809 -9.062 6.422 1.00 93.62 298 PHE A O 1
ATOM 2275 N N . LYS A 1 299 ? 4.658 -9.657 6.269 1.00 91.50 299 LYS A N 1
ATOM 2276 C CA . LYS A 1 299 ? 4.912 -10.764 5.348 1.00 91.50 299 LYS A CA 1
ATOM 2277 C C . LYS A 1 299 ? 5.127 -10.230 3.920 1.00 91.50 299 LYS A C 1
ATOM 2279 O O . LYS A 1 299 ? 4.355 -9.381 3.476 1.00 91.50 299 LYS A O 1
ATOM 2284 N N . PRO A 1 300 ? 6.094 -10.764 3.154 1.00 90.75 300 PRO A N 1
ATOM 2285 C CA . PRO A 1 300 ? 7.240 -11.555 3.588 1.00 90.75 300 PRO A CA 1
ATOM 2286 C C . PRO A 1 300 ? 8.353 -10.653 4.150 1.00 90.75 300 PRO A C 1
ATOM 2288 O O . PRO A 1 300 ? 8.674 -9.625 3.558 1.00 90.75 300 PRO A O 1
ATOM 2291 N N . ASN A 1 301 ? 9.012 -11.087 5.225 1.00 87.00 301 ASN A N 1
ATOM 2292 C CA . ASN A 1 301 ? 10.173 -10.397 5.822 1.00 87.00 301 ASN A CA 1
ATOM 2293 C C . ASN A 1 301 ? 11.468 -11.232 5.800 1.00 87.00 301 ASN A C 1
ATOM 2295 O O . ASN A 1 301 ? 12.505 -10.790 6.293 1.00 87.00 301 ASN A O 1
ATOM 2299 N N . GLY A 1 302 ? 11.426 -12.418 5.185 1.00 75.19 302 GLY A N 1
ATOM 2300 C CA . GLY A 1 302 ? 12.548 -13.348 5.129 1.00 75.19 302 GLY A CA 1
ATOM 2301 C C . GLY A 1 302 ? 12.674 -14.213 6.391 1.00 75.19 302 GLY A C 1
ATOM 2302 O O . GLY A 1 302 ? 12.797 -13.723 7.498 1.00 75.19 302 GLY A O 1
ATOM 2303 N N . ASN A 1 303 ? 12.706 -15.535 6.187 1.00 62.91 303 ASN A N 1
ATOM 2304 C CA . ASN A 1 303 ? 12.961 -16.599 7.174 1.00 62.91 303 ASN A CA 1
ATOM 2305 C C . ASN A 1 303 ? 12.326 -16.442 8.591 1.00 62.91 303 ASN A C 1
ATOM 2307 O O . ASN A 1 303 ? 13.016 -15.974 9.499 1.00 62.91 303 ASN A O 1
ATOM 2311 N N . PRO A 1 304 ? 11.118 -16.989 8.851 1.00 57.44 304 PRO A N 1
ATOM 2312 C CA . PRO A 1 304 ? 10.208 -17.657 7.929 1.00 57.44 304 PRO A CA 1
ATOM 2313 C C . PRO A 1 304 ? 8.942 -16.830 7.683 1.00 57.44 304 PRO A C 1
ATOM 2315 O O . PRO A 1 304 ? 7.999 -16.912 8.452 1.00 57.44 304 PRO A O 1
ATOM 2318 N N . THR A 1 305 ? 8.850 -16.173 6.530 1.00 68.19 305 THR A N 1
ATOM 2319 C CA . THR A 1 305 ? 7.535 -15.937 5.928 1.00 68.19 305 THR A CA 1
ATOM 2320 C C . THR A 1 305 ? 7.539 -16.279 4.456 1.00 68.19 305 THR A C 1
ATOM 2322 O O . THR A 1 305 ? 8.309 -15.748 3.654 1.00 68.19 305 THR A O 1
ATOM 2325 N N . GLN A 1 306 ? 6.680 -17.237 4.136 1.00 74.56 306 GLN A N 1
ATOM 2326 C CA . GLN A 1 306 ? 6.244 -17.586 2.796 1.00 74.56 306 GLN A CA 1
ATOM 2327 C C . GLN A 1 306 ? 4.765 -17.203 2.737 1.00 74.56 306 GLN A C 1
ATOM 2329 O O . GLN A 1 306 ? 4.073 -17.325 3.744 1.00 74.56 306 GLN A O 1
ATOM 2334 N N . LEU A 1 307 ? 4.281 -16.723 1.596 1.00 85.75 307 LEU A N 1
ATOM 2335 C CA . LEU A 1 307 ? 2.856 -16.441 1.423 1.00 85.75 307 LEU A CA 1
ATOM 2336 C C . LEU A 1 307 ? 2.132 -17.745 1.048 1.00 85.75 307 LEU A C 1
ATOM 2338 O O . LEU A 1 307 ? 1.780 -17.925 -0.112 1.00 85.75 307 LEU A O 1
ATOM 2342 N N . ALA A 1 308 ? 2.000 -18.699 1.974 1.00 81.88 308 ALA A N 1
ATOM 2343 C CA . ALA A 1 308 ? 1.535 -20.059 1.684 1.00 81.88 308 ALA A CA 1
ATOM 2344 C C . ALA A 1 308 ? 0.037 -20.293 1.976 1.00 81.88 308 ALA A C 1
ATOM 2346 O O . ALA A 1 308 ? -0.448 -20.116 3.092 1.00 81.88 308 ALA A O 1
ATOM 2347 N N . GLY A 1 309 ? -0.694 -20.806 0.985 1.00 74.06 309 GLY A N 1
ATOM 2348 C CA . GLY A 1 309 ? -2.102 -21.187 1.117 1.00 74.06 309 GLY A CA 1
ATOM 2349 C C . GLY A 1 309 ? -3.061 -20.003 1.268 1.00 74.06 309 GLY A C 1
ATOM 2350 O O . GLY A 1 309 ? -2.671 -18.842 1.183 1.00 74.06 309 GLY A O 1
ATOM 2351 N N . ASP A 1 310 ? -4.343 -20.298 1.486 1.00 64.12 310 ASP A N 1
ATOM 2352 C CA . ASP A 1 310 ? -5.397 -19.270 1.531 1.00 64.12 310 ASP A CA 1
ATOM 2353 C C . ASP A 1 310 ? -5.253 -18.308 2.725 1.00 64.12 310 ASP A C 1
ATOM 2355 O O . ASP A 1 310 ? -5.707 -17.170 2.657 1.00 64.12 310 ASP A O 1
ATOM 2359 N N . TRP A 1 311 ? -4.616 -18.758 3.811 1.00 64.50 311 TRP A N 1
ATOM 2360 C CA . TRP A 1 311 ? -4.477 -17.997 5.058 1.00 64.50 311 TRP A CA 1
ATOM 2361 C C . TRP A 1 311 ? -3.350 -16.961 5.034 1.00 64.50 311 TRP A C 1
ATOM 2363 O O . TRP A 1 311 ? -3.426 -15.990 5.778 1.00 64.50 311 TRP A O 1
ATOM 2373 N N . ASP A 1 312 ? -2.348 -17.140 4.169 1.00 74.44 312 ASP A N 1
ATOM 2374 C CA . ASP A 1 312 ? -1.259 -16.176 3.958 1.00 74.44 312 ASP A CA 1
ATOM 2375 C C . ASP A 1 312 ? -1.378 -15.461 2.599 1.00 74.44 312 ASP A C 1
ATOM 2377 O O . ASP A 1 312 ? -0.431 -14.829 2.120 1.00 74.44 312 ASP A O 1
ATOM 2381 N N . ALA A 1 313 ? -2.532 -15.567 1.936 1.00 76.19 313 ALA A N 1
ATOM 2382 C CA . ALA A 1 313 ? -2.838 -14.702 0.810 1.00 76.19 313 ALA A CA 1
ATOM 2383 C C . ALA A 1 313 ? -3.011 -13.276 1.342 1.00 76.19 313 ALA A C 1
ATOM 2385 O O . ALA A 1 313 ? -3.887 -13.026 2.167 1.00 76.19 313 ALA A O 1
ATOM 2386 N N . MET A 1 314 ? -2.208 -12.327 0.852 1.00 82.56 314 MET A N 1
ATOM 2387 C CA . MET A 1 314 ? -2.327 -10.938 1.290 1.00 82.56 314 MET A CA 1
ATOM 2388 C C . MET A 1 314 ? -3.600 -10.295 0.712 1.00 82.56 314 MET A C 1
ATOM 2390 O O . MET A 1 314 ? -3.564 -9.616 -0.315 1.00 82.56 314 MET A O 1
ATOM 2394 N N . LEU A 1 315 ? -4.750 -10.519 1.343 1.00 77.31 315 LEU A N 1
ATOM 2395 C CA . LEU A 1 315 ? -6.059 -10.087 0.835 1.00 77.31 315 LEU A CA 1
ATOM 2396 C C . LEU A 1 315 ? -6.354 -8.602 1.079 1.00 77.31 315 LEU A C 1
ATOM 2398 O O . LEU A 1 315 ? -7.175 -8.025 0.372 1.00 77.31 315 LEU A O 1
ATOM 2402 N N . PHE A 1 316 ? -5.701 -7.983 2.063 1.00 82.62 316 PHE A N 1
ATOM 2403 C CA . PHE A 1 316 ? -6.025 -6.626 2.504 1.00 82.62 316 PHE A CA 1
ATOM 2404 C C . PHE A 1 316 ? -4.898 -5.636 2.195 1.00 82.62 316 PHE A C 1
ATOM 2406 O O . PHE A 1 316 ? -4.862 -5.083 1.097 1.00 82.62 316 PHE A O 1
ATOM 2413 N N . PHE A 1 317 ? -3.973 -5.431 3.132 1.00 90.94 317 PHE A N 1
ATOM 2414 C CA . PHE A 1 317 ? -2.879 -4.466 3.020 1.00 90.94 317 PHE A CA 1
ATOM 2415 C C . PHE A 1 317 ? -1.537 -5.182 3.210 1.00 90.94 317 PHE A C 1
ATOM 2417 O O . PHE A 1 317 ? -1.261 -6.158 2.504 1.00 90.94 317 PHE A O 1
ATOM 2424 N N . TYR A 1 318 ? -0.709 -4.711 4.142 1.00 93.94 318 TYR A N 1
ATOM 2425 C CA . TYR A 1 318 ? 0.510 -5.389 4.559 1.00 93.94 318 TYR A CA 1
ATOM 2426 C C . TYR A 1 318 ? 0.208 -6.237 5.783 1.00 93.94 318 TYR A C 1
ATOM 2428 O O . TYR A 1 318 ? 0.010 -5.706 6.879 1.00 93.94 318 TYR A O 1
ATOM 2436 N N . ASP A 1 319 ? 0.137 -7.549 5.584 1.00 92.19 319 ASP A N 1
ATOM 2437 C CA . ASP A 1 319 ? -0.159 -8.483 6.662 1.00 92.19 319 ASP A CA 1
ATOM 2438 C C . ASP A 1 319 ? 1.019 -8.549 7.630 1.00 92.19 319 ASP A C 1
ATOM 2440 O O . ASP A 1 319 ? 2.180 -8.662 7.226 1.00 92.19 319 ASP A O 1
ATOM 2444 N N . TYR A 1 320 ? 0.720 -8.475 8.922 1.00 91.88 320 TYR A N 1
ATOM 2445 C CA . TYR A 1 320 ? 1.728 -8.645 9.951 1.00 91.88 320 TYR A CA 1
ATOM 2446 C C . TYR A 1 320 ? 2.307 -10.055 9.884 1.00 91.88 320 TYR A C 1
ATOM 2448 O O . TYR A 1 320 ? 1.588 -11.053 9.781 1.00 91.88 320 TYR A O 1
ATOM 2456 N N . ASP A 1 321 ? 3.617 -10.156 10.049 1.00 90.12 321 ASP A N 1
ATOM 2457 C CA . ASP A 1 321 ? 4.220 -11.418 10.421 1.00 90.12 321 ASP A CA 1
ATOM 2458 C C . ASP A 1 321 ? 4.085 -11.609 11.928 1.00 90.12 321 ASP A C 1
ATOM 2460 O O . ASP A 1 321 ? 4.931 -11.188 12.724 1.00 90.12 321 ASP A O 1
ATOM 2464 N N . GLN A 1 322 ? 2.975 -12.229 12.314 1.00 86.38 322 GLN A N 1
ATOM 2465 C CA . GLN A 1 322 ? 2.679 -12.520 13.704 1.00 86.38 322 GLN A CA 1
ATOM 2466 C C . GLN A 1 322 ? 3.625 -13.553 14.311 1.00 86.38 322 GLN A C 1
ATOM 2468 O O . GLN A 1 322 ? 3.518 -13.732 15.511 1.00 86.38 322 GLN A O 1
ATOM 2473 N N . ASP A 1 323 ? 4.549 -14.196 13.584 1.00 85.81 323 ASP A N 1
ATOM 2474 C CA . ASP A 1 323 ? 5.573 -15.066 14.183 1.00 85.81 323 ASP A CA 1
ATOM 2475 C C . ASP A 1 323 ? 6.807 -14.300 14.668 1.00 85.81 323 ASP A C 1
ATOM 2477 O O . ASP A 1 323 ? 7.519 -14.765 15.570 1.00 85.81 323 ASP A O 1
ATOM 2481 N N . VAL A 1 324 ? 7.014 -13.087 14.155 1.00 88.94 324 VAL A N 1
ATOM 2482 C CA . VAL A 1 324 ? 8.096 -12.200 14.578 1.00 88.94 324 VAL A CA 1
ATOM 2483 C C . VAL A 1 324 ? 7.817 -11.645 15.974 1.00 88.94 324 VAL A C 1
ATOM 2485 O O . VAL A 1 324 ? 6.772 -11.053 16.245 1.00 88.94 324 VAL A O 1
ATOM 2488 N N . LEU A 1 325 ? 8.788 -11.804 16.881 1.00 91.75 325 LEU A N 1
ATOM 2489 C CA . LEU A 1 325 ? 8.649 -11.390 18.281 1.00 91.75 325 LEU A CA 1
ATOM 2490 C C . LEU A 1 325 ? 8.319 -9.898 18.421 1.00 91.75 325 LEU A C 1
ATOM 2492 O O . LEU A 1 325 ? 7.397 -9.561 19.153 1.00 91.75 325 LEU A O 1
ATOM 2496 N N . SER A 1 326 ? 9.016 -9.018 17.695 1.00 93.88 326 SER A N 1
ATOM 2497 C CA . SER A 1 326 ? 8.750 -7.574 17.758 1.00 93.88 326 SER A CA 1
ATOM 2498 C C . SER A 1 326 ? 7.354 -7.209 17.245 1.00 93.88 326 SER A C 1
ATOM 2500 O O . SER A 1 326 ? 6.757 -6.259 17.743 1.00 93.88 326 SER A O 1
ATOM 2502 N N . THR A 1 327 ? 6.793 -7.983 16.311 1.00 93.38 327 THR A N 1
ATOM 2503 C CA . THR A 1 327 ? 5.400 -7.830 15.874 1.00 93.38 327 THR A CA 1
ATOM 2504 C C . THR A 1 327 ? 4.436 -8.224 16.991 1.00 93.38 327 THR A C 1
ATOM 2506 O O . THR A 1 327 ? 3.558 -7.436 17.339 1.00 93.38 327 THR A O 1
ATOM 2509 N N . LYS A 1 328 ? 4.627 -9.401 17.610 1.00 91.06 328 LYS A N 1
ATOM 2510 C CA . LYS A 1 328 ? 3.807 -9.867 18.749 1.00 91.06 328 LYS A CA 1
ATOM 2511 C C . LYS A 1 328 ? 3.823 -8.861 19.898 1.00 91.06 328 LYS A C 1
ATOM 2513 O O . LYS A 1 328 ? 2.773 -8.526 20.441 1.00 91.06 328 LYS A O 1
ATOM 2518 N N . GLU A 1 329 ? 5.011 -8.383 20.262 1.00 92.88 329 GLU A N 1
ATOM 2519 C CA . GLU A 1 329 ? 5.192 -7.402 21.331 1.00 92.88 329 GLU A CA 1
ATOM 2520 C C . GLU A 1 329 ? 4.518 -6.075 20.983 1.00 92.88 329 GLU A C 1
ATOM 2522 O O . GLU A 1 329 ? 3.736 -5.586 21.788 1.00 92.88 329 GLU A O 1
ATOM 2527 N N . GLY A 1 330 ? 4.708 -5.550 19.769 1.00 94.19 330 GLY A N 1
ATOM 2528 C CA . GLY A 1 330 ? 4.061 -4.307 19.342 1.00 94.19 330 GLY A CA 1
ATOM 2529 C C . GLY A 1 330 ? 2.530 -4.378 19.358 1.00 94.19 330 GLY A C 1
ATOM 2530 O O . GLY A 1 330 ? 1.878 -3.454 19.841 1.00 94.19 330 GLY A O 1
ATOM 2531 N N . LEU A 1 331 ? 1.940 -5.482 18.885 1.00 93.38 331 LEU A N 1
ATOM 2532 C CA . LEU A 1 331 ? 0.483 -5.671 18.911 1.00 93.38 331 LEU A CA 1
ATOM 2533 C C . LEU A 1 331 ? -0.052 -5.848 20.340 1.00 93.38 331 LEU A C 1
ATOM 2535 O O . LEU A 1 331 ? -1.093 -5.282 20.684 1.00 93.38 331 LEU A O 1
ATOM 2539 N N . ARG A 1 332 ? 0.664 -6.582 21.201 1.00 90.62 332 ARG A N 1
ATOM 2540 C CA . ARG A 1 332 ? 0.316 -6.711 22.625 1.00 90.62 332 ARG A CA 1
ATOM 2541 C C . ARG A 1 332 ? 0.377 -5.358 23.332 1.00 90.62 332 ARG A C 1
ATOM 2543 O O . ARG A 1 332 ? -0.567 -5.001 24.032 1.00 90.62 332 ARG A O 1
ATOM 2550 N N . ASP A 1 333 ? 1.454 -4.609 23.134 1.00 93.31 333 ASP A N 1
ATOM 2551 C CA . ASP A 1 333 ? 1.666 -3.310 23.770 1.00 93.31 333 ASP A CA 1
ATOM 2552 C C . ASP A 1 333 ? 0.599 -2.299 23.314 1.00 93.31 333 ASP A C 1
ATOM 2554 O O . ASP A 1 333 ? 0.110 -1.513 24.125 1.00 93.31 333 ASP A O 1
ATOM 2558 N N . TRP A 1 334 ? 0.169 -2.353 22.047 1.00 93.75 334 TRP A N 1
ATOM 2559 C CA . TRP A 1 334 ? -0.971 -1.568 21.558 1.00 93.75 334 TRP A CA 1
ATOM 2560 C C . TRP A 1 334 ? -2.266 -1.934 22.280 1.00 93.75 334 TRP A C 1
ATOM 2562 O O . TRP A 1 334 ? -3.007 -1.054 22.706 1.00 93.75 334 TRP A O 1
ATOM 2572 N N . SER A 1 335 ? -2.516 -3.225 22.468 1.00 88.50 335 SER A N 1
ATOM 2573 C CA . SER A 1 335 ? -3.732 -3.724 23.119 1.00 88.50 335 SER A CA 1
ATOM 2574 C C . SER A 1 335 ? -3.810 -3.299 24.582 1.00 88.50 335 SER A C 1
ATOM 2576 O O . SER A 1 335 ? -4.847 -2.829 25.042 1.00 88.50 335 SER A O 1
ATOM 2578 N N . GLN A 1 336 ? -2.688 -3.414 25.298 1.00 87.88 336 GLN A N 1
ATOM 2579 C CA . GLN A 1 336 ? -2.562 -2.968 26.685 1.00 87.88 336 GLN A CA 1
ATOM 2580 C C . GLN A 1 336 ? -2.703 -1.453 26.803 1.00 87.88 336 GLN A C 1
ATOM 2582 O O . GLN A 1 336 ? -3.373 -0.965 27.712 1.00 87.88 336 GLN A O 1
ATOM 2587 N N . TRP A 1 337 ? -2.096 -0.704 25.878 1.00 91.62 337 TRP A N 1
ATOM 2588 C CA . TRP A 1 337 ? -2.271 0.740 25.826 1.00 91.62 337 TRP A CA 1
ATOM 2589 C C . TRP A 1 337 ? -3.737 1.100 25.603 1.00 91.62 337 TRP A C 1
ATOM 2591 O O . TRP A 1 337 ? -4.274 1.856 26.403 1.00 91.62 337 TRP A O 1
ATOM 2601 N N . LEU A 1 338 ? -4.391 0.517 24.594 1.00 89.38 338 LEU A N 1
ATOM 2602 C CA . LEU A 1 338 ? -5.777 0.813 24.238 1.00 89.38 338 LEU A CA 1
ATOM 2603 C C . LEU A 1 338 ? -6.720 0.555 25.416 1.00 89.38 338 LEU A C 1
ATOM 2605 O O . LEU A 1 338 ? -7.563 1.398 25.717 1.00 89.38 338 LEU A O 1
ATOM 2609 N N . ASP A 1 339 ? -6.534 -0.575 26.106 1.00 84.25 339 ASP A N 1
ATOM 2610 C CA . ASP A 1 339 ? -7.269 -0.894 27.328 1.00 84.25 339 ASP A CA 1
ATOM 2611 C C . ASP A 1 339 ? -7.038 0.178 28.393 1.00 84.25 339 ASP A C 1
ATOM 2613 O O . ASP A 1 339 ? -7.979 0.824 28.846 1.00 84.25 339 ASP A O 1
ATOM 2617 N N . SER A 1 340 ? -5.775 0.435 28.737 1.00 83.75 340 SER A N 1
ATOM 2618 C CA . SER A 1 340 ? -5.419 1.374 29.803 1.00 83.75 340 SER A CA 1
ATOM 2619 C C . SER A 1 340 ? -5.848 2.817 29.521 1.00 83.75 340 SER A C 1
ATOM 2621 O O . SER A 1 340 ? -6.200 3.552 30.446 1.00 83.75 340 SER A O 1
ATOM 2623 N N . ASP A 1 341 ? -5.821 3.221 28.255 1.00 85.00 341 ASP A N 1
ATOM 2624 C CA . ASP A 1 341 ? -6.067 4.580 27.798 1.00 85.00 341 ASP A CA 1
ATOM 2625 C C . ASP A 1 341 ? -7.571 4.878 27.794 1.00 85.00 341 ASP A C 1
ATOM 2627 O O . ASP A 1 341 ? -8.018 5.857 28.404 1.00 85.00 341 ASP A O 1
ATOM 2631 N N . ILE A 1 342 ? -8.369 3.963 27.231 1.00 79.75 342 ILE A N 1
ATOM 2632 C CA . ILE A 1 342 ? -9.833 4.062 27.203 1.00 79.75 342 ILE A CA 1
ATOM 2633 C C . ILE A 1 342 ? -10.449 3.789 28.586 1.00 79.75 342 ILE A C 1
ATOM 2635 O O . ILE A 1 342 ? -11.429 4.437 28.972 1.00 79.75 342 ILE A O 1
ATOM 2639 N N . ASN A 1 343 ? -9.873 2.872 29.368 1.00 71.00 343 ASN A N 1
ATOM 2640 C CA . ASN A 1 343 ? -10.343 2.538 30.716 1.00 71.00 343 ASN A CA 1
ATOM 2641 C C . ASN A 1 343 ? -9.709 3.393 31.820 1.00 71.00 343 ASN A C 1
ATOM 2643 O O . ASN A 1 343 ? -9.952 3.138 33.002 1.00 71.00 343 ASN A O 1
ATOM 2647 N N . SER A 1 344 ? -8.954 4.445 31.486 1.00 56.50 344 SER A N 1
ATOM 2648 C CA . SER A 1 344 ? -8.321 5.316 32.481 1.00 56.50 344 SER A CA 1
ATOM 2649 C C . SER A 1 344 ? -9.363 5.892 33.470 1.00 56.50 344 SER A C 1
ATOM 2651 O O . SER A 1 344 ? -10.340 6.555 33.102 1.00 56.50 344 SER A O 1
ATOM 2653 N N . GLY A 1 345 ? -9.245 5.559 34.768 1.00 50.16 345 GLY A N 1
ATOM 2654 C CA . GLY A 1 345 ? -10.282 5.903 35.761 1.00 50.16 345 GLY A CA 1
ATOM 2655 C C . GLY A 1 345 ? -10.208 5.277 37.163 1.00 50.16 345 GLY A C 1
ATOM 2656 O O . GLY A 1 345 ? -10.899 5.770 38.054 1.00 50.16 345 GLY A O 1
ATOM 2657 N N . GLY A 1 346 ? -9.378 4.254 37.394 1.00 39.41 346 GLY A N 1
ATOM 2658 C CA . GLY A 1 346 ? -9.175 3.620 38.706 1.00 39.41 346 GLY A CA 1
ATOM 2659 C C . GLY A 1 346 ? -9.343 2.091 38.667 1.00 39.41 346 GLY A C 1
ATOM 2660 O O . GLY A 1 346 ? -9.779 1.550 37.664 1.00 39.41 346 GLY A O 1
ATOM 2661 N N . PRO A 1 347 ? -9.011 1.363 39.746 1.00 38.78 347 PRO A N 1
ATOM 2662 C CA . PRO A 1 347 ? -8.935 -0.107 39.740 1.00 38.78 347 PRO A CA 1
ATOM 2663 C C . PRO A 1 347 ? -10.275 -0.860 39.565 1.00 38.78 347 PRO A C 1
ATOM 2665 O O . PRO A 1 347 ? -10.244 -2.077 39.441 1.00 38.78 347 PRO A O 1
ATOM 2668 N N . ASP A 1 348 ? -11.418 -0.160 39.520 1.00 45.44 348 ASP A N 1
ATOM 2669 C CA . ASP A 1 348 ? -12.767 -0.721 39.288 1.00 45.44 348 ASP A CA 1
ATOM 2670 C C . ASP A 1 348 ? -13.411 -0.218 37.967 1.00 45.44 348 ASP A C 1
ATOM 2672 O O . ASP A 1 348 ? -14.618 -0.359 37.762 1.00 45.44 348 ASP A O 1
ATOM 2676 N N . SER A 1 349 ? -12.652 0.436 37.074 1.00 49.25 349 SER A N 1
ATOM 2677 C CA . SER A 1 349 ? -13.197 1.157 35.911 1.00 49.25 349 SER A CA 1
ATOM 2678 C C . SER A 1 349 ? -13.186 0.367 34.605 1.00 49.25 349 SER A C 1
ATOM 2680 O O . SER A 1 349 ? -12.709 0.872 33.593 1.00 49.25 349 SER A O 1
ATOM 2682 N N . ASP A 1 350 ? -13.756 -0.835 34.625 1.00 56.03 350 ASP A N 1
ATOM 2683 C CA . ASP A 1 350 ? -13.960 -1.728 33.473 1.00 56.03 350 ASP A CA 1
ATOM 2684 C C . ASP A 1 350 ? -14.984 -1.123 32.468 1.00 56.03 350 ASP A C 1
ATOM 2686 O O . ASP A 1 350 ? -16.090 -1.636 32.264 1.00 56.03 350 ASP A O 1
ATOM 2690 N N . LYS A 1 351 ? -14.643 0.062 31.936 1.00 56.28 351 LYS A N 1
ATOM 2691 C CA . LYS A 1 351 ? -15.473 1.019 31.180 1.00 56.28 351 LYS A CA 1
ATOM 2692 C C . LYS A 1 351 ? -15.689 0.584 29.725 1.00 56.28 351 LYS A C 1
ATOM 2694 O O . LYS A 1 351 ? -16.651 0.998 29.073 1.00 56.28 351 LYS A O 1
ATOM 2699 N N . ALA A 1 352 ? -14.800 -0.242 29.204 1.00 56.53 352 ALA A N 1
ATOM 2700 C CA . ALA A 1 352 ? -14.841 -0.827 27.883 1.00 56.53 352 ALA A CA 1
ATOM 2701 C C . ALA A 1 352 ? -14.230 -2.229 27.951 1.00 56.53 352 ALA A C 1
ATOM 2703 O O . ALA A 1 352 ? -13.266 -2.459 28.673 1.00 56.53 352 ALA A O 1
ATOM 2704 N N . ALA A 1 353 ? -14.798 -3.159 27.192 1.00 59.62 353 ALA A N 1
ATOM 2705 C CA . ALA A 1 353 ? -14.162 -4.432 26.891 1.00 59.62 353 ALA A CA 1
ATOM 2706 C C . ALA A 1 353 ? -13.457 -4.327 25.531 1.00 59.62 353 ALA A C 1
ATOM 2708 O O . ALA A 1 353 ? -13.873 -3.563 24.662 1.00 59.62 353 ALA A O 1
ATOM 2709 N N . ILE A 1 354 ? -12.417 -5.118 25.306 1.00 57.59 354 ILE A N 1
ATOM 2710 C CA . ILE A 1 354 ? -11.770 -5.215 23.995 1.00 57.59 354 ILE A CA 1
ATOM 2711 C C . ILE A 1 354 ? -12.235 -6.510 23.332 1.00 57.59 354 ILE A C 1
ATOM 2713 O O . ILE A 1 354 ? -12.149 -7.578 23.936 1.00 57.59 354 ILE A O 1
ATOM 2717 N N . ILE A 1 355 ? -12.735 -6.426 22.095 1.00 54.56 355 ILE A N 1
ATOM 2718 C CA . ILE A 1 355 ? -12.879 -7.602 21.233 1.00 54.56 355 ILE A CA 1
ATOM 2719 C C . ILE A 1 355 ? -11.860 -7.469 20.108 1.00 54.56 355 ILE A C 1
ATOM 2721 O O . ILE A 1 355 ? -11.972 -6.628 19.221 1.00 54.56 355 ILE A O 1
ATOM 2725 N N . ALA A 1 356 ? -10.871 -8.352 20.137 1.00 51.72 356 ALA A N 1
ATOM 2726 C CA . ALA A 1 356 ? -9.992 -8.559 19.007 1.00 51.72 356 ALA A CA 1
ATOM 2727 C C . ALA A 1 356 ? -10.744 -9.296 17.898 1.00 51.72 356 ALA A C 1
ATOM 2729 O O . ALA A 1 356 ? -11.246 -10.401 18.119 1.00 51.72 356 ALA A O 1
ATOM 2730 N N . ILE A 1 357 ? -10.794 -8.713 16.701 1.00 49.47 357 ILE A N 1
ATOM 2731 C CA . ILE A 1 357 ? -11.241 -9.434 15.513 1.00 49.47 357 ILE A CA 1
ATOM 2732 C C . ILE A 1 357 ? -9.987 -9.853 14.756 1.00 49.47 357 ILE A C 1
ATOM 2734 O O . ILE A 1 357 ? -9.402 -9.097 13.980 1.00 49.47 357 ILE A O 1
ATOM 2738 N N . ASN A 1 358 ? -9.545 -11.083 15.018 1.00 44.56 358 ASN A N 1
ATOM 2739 C CA . ASN A 1 358 ? -8.486 -11.693 14.235 1.00 44.56 358 ASN A CA 1
ATOM 2740 C C . ASN A 1 358 ? -9.111 -12.317 12.982 1.00 44.56 358 ASN A C 1
ATOM 2742 O O . ASN A 1 358 ? -9.873 -13.278 13.075 1.00 44.56 358 ASN A O 1
ATOM 2746 N N . PHE A 1 359 ? -8.829 -11.748 11.811 1.00 44.94 359 PHE A N 1
ATOM 2747 C CA . PHE A 1 359 ? -9.329 -12.287 10.546 1.00 44.94 359 PHE A CA 1
ATOM 2748 C C . PHE A 1 359 ? -8.478 -13.458 10.013 1.00 44.94 359 PHE A C 1
ATOM 2750 O O . PHE A 1 359 ? -8.911 -14.094 9.056 1.00 44.94 359 PHE A O 1
ATOM 2757 N N . ALA A 1 360 ? -7.331 -13.794 10.633 1.00 38.03 360 ALA A N 1
ATOM 2758 C CA . ALA A 1 360 ? -6.486 -14.907 10.169 1.00 38.03 360 ALA A CA 1
ATOM 2759 C C . ALA A 1 360 ? -5.524 -15.557 11.199 1.00 38.03 360 ALA A C 1
ATOM 2761 O O . ALA A 1 360 ? -4.755 -16.435 10.819 1.00 38.03 360 ALA A O 1
ATOM 2762 N N . GLY A 1 361 ? -5.543 -15.199 12.486 1.00 35.34 361 GLY A N 1
ATOM 2763 C CA . GLY A 1 361 ? -4.621 -15.757 13.492 1.00 35.34 361 GLY A CA 1
ATOM 2764 C C . GLY A 1 361 ? -5.293 -16.150 14.809 1.00 35.34 361 GLY A C 1
ATOM 2765 O O . GLY A 1 361 ? -6.434 -15.774 15.084 1.00 35.34 361 GLY A O 1
ATOM 2766 N N . GLU A 1 362 ? -4.587 -16.915 15.641 1.00 32.84 362 GLU A N 1
ATOM 2767 C CA . GLU A 1 362 ? -5.066 -17.278 16.979 1.00 32.84 362 GLU A CA 1
ATOM 2768 C C . GLU A 1 362 ? -5.300 -16.021 17.844 1.00 32.84 362 GLU A C 1
ATOM 2770 O O . GLU A 1 362 ? -4.620 -15.003 17.666 1.00 32.84 362 GLU A O 1
ATOM 2775 N N . PRO A 1 363 ? -6.283 -16.035 18.761 1.00 36.25 363 PRO A N 1
ATOM 2776 C CA . PRO A 1 363 ? -6.438 -14.956 19.725 1.00 36.25 363 PRO A CA 1
ATOM 2777 C C . PRO A 1 363 ? -5.155 -14.833 20.552 1.00 36.25 363 PRO A C 1
ATOM 2779 O O . PRO A 1 363 ? -4.703 -15.800 21.160 1.00 36.25 363 PRO A O 1
ATOM 2782 N N . LEU A 1 364 ? -4.578 -13.631 20.599 1.00 39.81 364 LEU A N 1
ATOM 2783 C CA . LEU A 1 364 ? -3.660 -13.285 21.677 1.00 39.81 364 LEU A CA 1
ATOM 2784 C C . LEU A 1 364 ? -4.506 -13.282 22.952 1.00 39.81 364 LEU A C 1
ATOM 2786 O O . LEU A 1 364 ? -5.344 -12.398 23.131 1.00 39.81 364 LEU A O 1
ATOM 2790 N N . GLU A 1 365 ? -4.358 -14.308 23.790 1.00 29.53 365 GLU A N 1
ATOM 2791 C CA . GLU A 1 365 ? -4.974 -14.304 25.113 1.00 29.53 365 GLU A CA 1
ATOM 2792 C C . GLU A 1 365 ? -4.384 -13.122 25.891 1.00 29.53 365 GLU A C 1
ATOM 2794 O O . GLU A 1 365 ? -3.204 -13.108 26.246 1.00 29.53 365 GLU A O 1
ATOM 2799 N N . ALA A 1 366 ? -5.193 -12.081 26.080 1.00 31.98 366 ALA A N 1
ATOM 2800 C CA . ALA A 1 366 ? -4.926 -11.068 27.082 1.00 31.98 366 ALA A CA 1
ATOM 2801 C C . ALA A 1 366 ? -5.196 -11.728 28.442 1.00 31.98 366 ALA A C 1
ATOM 2803 O O . ALA A 1 366 ? -6.355 -11.962 28.786 1.00 31.98 366 ALA A O 1
ATOM 2804 N N . GLU A 1 367 ? -4.128 -12.117 29.145 1.00 30.31 367 GLU A N 1
ATOM 2805 C CA . GLU A 1 367 ? -4.202 -12.544 30.552 1.00 30.31 367 GLU A CA 1
ATOM 2806 C C . GLU A 1 367 ? -4.607 -11.395 31.479 1.00 30.31 367 GLU A C 1
ATOM 2808 O O . GLU A 1 367 ? -4.051 -10.279 31.321 1.00 30.31 367 GLU A O 1
#

pLDDT: mean 90.32, std 13.59, range [29.53, 98.69]

InterPro domains:
  IPR006047 Glycosyl hydrolase family 13, catalytic domain [PF00128] (21-100)
  IPR017853 Glycoside hydrolase superfamily [SSF51445] (2-122)

Secondary structure (DSSP, 8-state):
-B---TTPPPGGGT--HHHHHHHHHHHHHHTT--EEEPPP-SEETTGGG--S-SEEETT-SS-STT---SS--HHHHHHHHHHHHHTT-EEEEEEE-SEE--PEEEE-HHHHHHHHH--HHHHHTTB----GGG-EEEEEESTTSS--SEEEEEEEEESS--GGGTT-EEEEEEE-SS-----PPPEE--SS--HHHHT---EEE-TT--EEEE--TT-BTTBS---EEEEEEE-TTSS-TTSEEEEEEEEESSS---EEEEEEE-SSSB-GGG-EEEEEEE-TT-TTS-----GGGBSS-SSS---BTGGGS--SSEEB-TTSHHHHHHHHHHHHHHHHHHT-S-TT---EEEEEE-SSS------

Organism: NCBI:txid163714